Protein AF-0000000072076382 (afdb_homodimer)

Sequence (296 aa):
MSPNESINDEPCPVARSVDVVGDRWSLLIVRNAFDGVRRFGDFQRSLGVARNILSDRLRKLVNAEILELRDASDGTAYQEYVLTAKGESLFPVMVALRQWGEQHLFEEGERHSVLIDKHTGKPIRFMEPTSQDGTAVLPAETEVQKVTMSPNESINDEPCPVARSVDVVGDRWSLLIVRNAFDGVRRFGDFQRSLGVARNILSDRLRKLVNAEILELRDASDGTAYQEYVLTAKGESLFPVMVALRQWGEQHLFEEGERHSVLIDKHTGKPIRFMEPTSQDGTAVLPAETEVQKVT

Nearest PDB structures (foldseek):
  2f2e-assembly1_A  TM=9.527E-01  e=2.958E-15  Pseudomonas aeruginosa
  4gcv-assembly6_K  TM=6.722E-01  e=2.773E-10  Pseudomonas aeruginosa PAO1
  4gcv-assembly1_A  TM=6.645E-01  e=1.071E-09  Pseudomonas aeruginosa PAO1
  5jlu-assembly1_A-2  TM=7.642E-01  e=3.035E-03  Streptococcus pyogenes serotype M3
  2yr2-assembly1_A  TM=7.691E-01  e=5.414E-03  Sulfurisphaera tokodaii

Foldseek 3Di:
DPPPPPPPPDQDPVVVVCVQQVDDLSLVVLVVLVVPAWALVVSCVVVVDDSVVSVVSLVSCVVVQQWHWDQDPVPDRGITTHGDPNVVVCVVVNLQVVVVCVVPVDDVPRDDDADPDPVPRHGDDHDADDDPVRHGDDPVRDDDDDDD/DPPPPPPPPDQDPVVVVCVQQVDDLSLVVLVVLVVPAWALVSSCVVVVDDSVVSVVSLVSCVVVQQWHWDADPVPDRGITTHGDPNVVVCVVVNLQVVVVCVVPVDDVPGDDDADPDPVPRHGDDHDADDDPVRHGDDPVRDDDDDDD

Solvent-accessible surface area (backbone atoms only — not comparable to full-atom values): 16767 Å² total; per-residue (Å²): 130,77,85,68,82,74,74,78,80,66,42,42,27,42,61,53,31,33,72,73,44,30,34,48,65,44,46,52,48,52,53,39,40,75,72,64,48,38,38,69,66,56,51,38,68,76,67,69,54,55,68,70,58,48,51,50,42,52,50,52,34,36,75,68,45,27,28,39,82,37,76,34,87,80,72,51,92,48,63,26,48,38,72,30,75,66,32,54,60,42,48,44,35,54,51,32,35,25,52,45,15,58,72,69,69,52,58,92,88,55,78,49,43,44,56,21,29,63,88,78,69,41,60,46,45,84,74,66,45,20,35,81,87,64,46,76,51,55,75,89,47,39,47,76,44,69,73,129,129,76,86,70,82,74,73,78,81,64,43,42,28,41,59,53,31,34,72,73,45,29,35,48,67,46,46,51,50,50,52,40,41,76,72,65,48,36,38,70,68,59,50,37,66,76,67,69,55,56,68,69,59,48,53,51,42,53,49,50,34,36,75,68,44,27,27,41,83,37,75,34,88,82,72,50,92,48,61,26,47,41,72,31,75,66,32,55,61,43,47,44,36,55,51,32,35,27,52,45,15,59,72,70,71,53,58,92,89,54,79,49,42,44,56,21,28,63,88,77,69,40,60,46,45,83,76,65,46,21,35,80,86,62,47,76,51,55,74,88,47,39,46,76,44,69,72,130

InterPro domains:
  IPR002577 Helix-turn-helix, HxlR type [PF01638] (20-105)
  IPR002577 Helix-turn-helix, HxlR type [PS51118] (12-109)
  IPR036388 Winged helix-like DNA-binding domain superfamily [G3DSA:1.10.10.10] (4-148)
  IPR036390 Winged helix DNA-binding domain superfamily [SSF46785] (7-143)

Secondary structure (DSSP, 8-state):
------------HHHHHHHHH-SHHHHHHHHHHHTT--SHHHHHHHH---HHHHHHHHHHHHHTTSEEEEE-TTSSS-EEEEE-HHHHTTHHHHHHHHHHHHHHSS-TT----EEEETTT-SBPPPP--B-TTS-B--GGGEEEE---/------------HHHHHHHHH-SHHHHHHHHHHHTT--SHHHHHHHH---HHHHHHHHHHHHHTTSEEEEE-TTSSS-EEEEE-HHHHTTHHHHHHHHHHHHHHSS-TT----EEEETTT-SBPPPP--B-TTS-B--GGGEEEE---

pLDDT: mean 93.16, std 14.16, range [24.39, 98.88]

Organism: Scandinavium goeteborgense (NCBI:txid1851514)

Radius of gyration: 19.77 Å; Cα contacts (8 Å, |Δi|>4): 451; chains: 2; bounding box: 56×68×56 Å

Structure (mmCIF, N/CA/C/O backbone):
data_AF-0000000072076382-model_v1
#
loop_
_entity.id
_entity.type
_entity.pdbx_description
1 polymer 'HxlR family transcriptional regulator'
#
loop_
_atom_site.group_PDB
_atom_site.id
_atom_site.type_symbol
_atom_site.label_atom_id
_atom_site.label_alt_id
_atom_site.label_comp_id
_atom_site.label_asym_id
_atom_site.label_entity_id
_atom_site.label_seq_id
_atom_site.pdbx_PDB_ins_code
_atom_site.Cartn_x
_atom_site.Cartn_y
_atom_site.Cartn_z
_atom_site.occupancy
_atom_site.B_iso_or_equiv
_atom_site.auth_seq_id
_atom_site.auth_comp_id
_atom_site.auth_asym_id
_atom_site.auth_atom_id
_atom_site.pdbx_PDB_model_num
ATOM 1 N N . MET A 1 1 ? 34.875 7.793 -11.914 1 24.39 1 MET A N 1
ATOM 2 C CA . MET A 1 1 ? 33.781 6.945 -12.43 1 24.39 1 MET A CA 1
ATOM 3 C C . MET A 1 1 ? 32.469 7.246 -11.711 1 24.39 1 MET A C 1
ATOM 5 O O . MET A 1 1 ? 32.375 7.098 -10.492 1 24.39 1 MET A O 1
ATOM 9 N N . SER A 1 2 ? 31.688 8.273 -11.93 1 27.25 2 SER A N 1
ATOM 10 C CA . SER A 1 2 ? 30.688 8.875 -11.07 1 27.25 2 SER A CA 1
ATOM 11 C C . SER A 1 2 ? 29.656 7.848 -10.617 1 27.25 2 SER A C 1
ATOM 13 O O . SER A 1 2 ? 29.266 6.965 -11.391 1 27.25 2 SER A O 1
ATOM 15 N N . PRO A 1 3 ? 29.547 7.402 -9.383 1 32.5 3 PRO A N 1
ATOM 16 C CA . PRO A 1 3 ? 28.75 6.234 -8.977 1 32.5 3 PRO A CA 1
ATOM 17 C C . PRO A 1 3 ? 27.359 6.215 -9.609 1 32.5 3 PRO A C 1
ATOM 19 O O . PRO A 1 3 ? 26.656 7.219 -9.57 1 32.5 3 PRO A O 1
ATOM 22 N N . ASN A 1 4 ? 27.125 5.73 -10.797 1 33.88 4 ASN A N 1
ATOM 23 C CA . ASN A 1 4 ? 26 5.562 -11.711 1 33.88 4 ASN A CA 1
ATOM 24 C C . ASN A 1 4 ? 24.719 5.207 -10.961 1 33.88 4 ASN A C 1
ATOM 26 O O . ASN A 1 4 ? 24.734 4.352 -10.078 1 33.88 4 ASN A O 1
ATOM 30 N N . GLU A 1 5 ? 23.75 6.074 -10.633 1 39.03 5 GLU A N 1
ATOM 31 C CA . GLU A 1 5 ? 22.375 5.859 -10.164 1 39.03 5 GLU A CA 1
ATOM 32 C C . GLU A 1 5 ? 21.828 4.523 -10.664 1 39.03 5 GLU A C 1
ATOM 34 O O . GLU A 1 5 ? 21.672 4.316 -11.867 1 39.03 5 GLU A O 1
ATOM 39 N N . SER A 1 6 ? 22.219 3.418 -10.227 1 41.88 6 SER A N 1
ATOM 40 C CA . SER A 1 6 ? 21.875 2.041 -10.555 1 41.88 6 SER A CA 1
ATOM 41 C C . SER A 1 6 ? 20.406 1.92 -10.953 1 41.88 6 SER A C 1
ATOM 43 O O . SER A 1 6 ? 19.516 2.338 -10.211 1 41.88 6 SER A O 1
ATOM 45 N N . ILE A 1 7 ? 20.062 2.1 -12.195 1 47.78 7 ILE A N 1
ATOM 46 C CA . ILE A 1 7 ? 18.781 1.829 -12.844 1 47.78 7 ILE A CA 1
ATOM 47 C C . ILE A 1 7 ? 18.156 0.582 -12.227 1 47.78 7 ILE A C 1
ATOM 49 O O . ILE A 1 7 ? 18.75 -0.498 -12.25 1 47.78 7 ILE A O 1
ATOM 53 N N . ASN A 1 8 ? 17.312 0.744 -11.188 1 61.47 8 ASN A N 1
ATOM 54 C CA . ASN A 1 8 ? 16.484 -0.38 -10.766 1 61.47 8 ASN A CA 1
ATOM 55 C C . ASN A 1 8 ? 15.977 -1.181 -11.961 1 61.47 8 ASN A C 1
ATOM 57 O O . ASN A 1 8 ? 15.188 -0.675 -12.758 1 61.47 8 ASN A O 1
ATOM 61 N N . ASP A 1 9 ? 16.641 -2.229 -12.383 1 79.19 9 ASP A N 1
ATOM 62 C CA . ASP A 1 9 ? 16.297 -3.07 -13.523 1 79.19 9 ASP A CA 1
ATOM 63 C C . ASP A 1 9 ? 15.078 -3.934 -13.211 1 79.19 9 ASP A C 1
ATOM 65 O O . ASP A 1 9 ? 14.711 -4.805 -14.008 1 79.19 9 ASP A O 1
ATOM 69 N N . GLU A 1 10 ? 14.5 -3.572 -12.156 1 90.62 10 GLU A N 1
ATOM 70 C CA . GLU A 1 10 ? 13.297 -4.305 -11.789 1 90.62 10 GLU A CA 1
ATOM 71 C C . GLU A 1 10 ? 12.117 -3.902 -12.664 1 90.62 10 GLU A C 1
ATOM 73 O O . GLU A 1 10 ? 11.641 -2.768 -12.594 1 90.62 10 GLU A O 1
ATOM 78 N N . PRO A 1 11 ? 11.648 -4.801 -13.484 1 95.62 11 PRO A N 1
ATOM 79 C CA . PRO A 1 11 ? 10.586 -4.438 -14.422 1 95.62 11 PRO A CA 1
ATOM 80 C C . PRO A 1 11 ? 9.203 -4.449 -13.781 1 95.62 11 PRO A C 1
ATOM 82 O O . PRO A 1 11 ? 8.203 -4.172 -14.453 1 95.62 11 PRO A O 1
ATOM 85 N N . CYS A 1 12 ? 9.047 -4.809 -12.594 1 97.69 12 CYS A N 1
ATOM 86 C CA . CYS A 1 12 ? 7.758 -4.863 -11.906 1 97.69 12 CYS A CA 1
ATOM 87 C C . CYS A 1 12 ? 7.461 -3.545 -11.203 1 97.69 12 CYS A C 1
ATOM 89 O O . CYS A 1 12 ? 8.164 -3.164 -10.266 1 97.69 12 CYS A O 1
ATOM 91 N N . PRO A 1 13 ? 6.359 -2.922 -11.57 1 98.5 13 PRO A N 1
ATOM 92 C CA . PRO A 1 13 ? 6.027 -1.646 -10.938 1 98.5 13 PRO A CA 1
ATOM 93 C C . PRO A 1 13 ? 5.742 -1.788 -9.445 1 98.5 13 PRO A C 1
ATOM 95 O O . PRO A 1 13 ? 6.105 -0.911 -8.656 1 98.5 13 PRO A O 1
ATOM 98 N N . VAL A 1 14 ? 5.109 -2.912 -9.055 1 98.69 14 VAL A N 1
ATOM 99 C CA . VAL A 1 14 ? 4.82 -3.117 -7.641 1 98.69 14 VAL A CA 1
ATOM 100 C C . VAL A 1 14 ? 6.125 -3.184 -6.852 1 98.69 14 VAL A C 1
ATOM 102 O O . VAL A 1 14 ? 6.266 -2.523 -5.82 1 98.69 14 VAL A O 1
ATOM 105 N N . ALA A 1 15 ? 7.066 -3.912 -7.359 1 98.38 15 ALA A N 1
ATOM 106 C CA . ALA A 1 15 ? 8.344 -4.066 -6.676 1 98.38 15 ALA A CA 1
ATOM 107 C C . ALA A 1 15 ? 9.062 -2.725 -6.535 1 98.38 15 ALA A C 1
ATOM 109 O O . ALA A 1 15 ? 9.609 -2.418 -5.477 1 98.38 15 ALA A O 1
ATOM 110 N N . ARG A 1 16 ? 9.039 -1.94 -7.543 1 98.44 16 ARG A N 1
ATOM 111 C CA . ARG A 1 16 ? 9.688 -0.633 -7.465 1 98.44 16 ARG A CA 1
ATOM 112 C C . ARG A 1 16 ? 8.969 0.271 -6.469 1 98.44 16 ARG A C 1
ATOM 114 O O . ARG A 1 16 ? 9.609 0.993 -5.703 1 98.44 16 ARG A O 1
ATOM 121 N N . SER A 1 17 ? 7.621 0.263 -6.492 1 98.69 17 SER A N 1
ATOM 122 C CA . SER A 1 17 ? 6.863 1.047 -5.523 1 98.69 17 SER A CA 1
ATOM 123 C C . SER A 1 17 ? 7.195 0.631 -4.094 1 98.69 17 SER A C 1
ATOM 125 O O . SER A 1 17 ? 7.41 1.482 -3.229 1 98.69 17 SER A O 1
ATOM 127 N N . VAL A 1 18 ? 7.227 -0.672 -3.902 1 98.62 18 VAL A N 1
ATOM 128 C CA . VAL A 1 18 ? 7.5 -1.231 -2.582 1 98.62 18 VAL A CA 1
ATOM 129 C C . VAL A 1 18 ? 8.906 -0.845 -2.135 1 98.62 18 VAL A C 1
ATOM 131 O O . VAL A 1 18 ? 9.133 -0.565 -0.956 1 98.62 18 VAL A O 1
ATOM 134 N N . ASP A 1 19 ? 9.828 -0.737 -3.029 1 97.5 19 ASP A N 1
ATOM 135 C CA . ASP A 1 19 ? 11.188 -0.323 -2.713 1 97.5 19 ASP A CA 1
ATOM 136 C C . ASP A 1 19 ? 11.219 1.12 -2.215 1 97.5 19 ASP A C 1
ATOM 138 O O . ASP A 1 19 ? 12.07 1.48 -1.398 1 97.5 19 ASP A O 1
ATOM 142 N N . VAL A 1 20 ? 10.336 1.9 -2.664 1 98 20 VAL A N 1
ATOM 143 C CA . VAL A 1 20 ? 10.359 3.332 -2.385 1 98 20 VAL A CA 1
ATOM 144 C C . VAL A 1 20 ? 9.516 3.631 -1.148 1 98 20 VAL A C 1
ATOM 146 O O . VAL A 1 20 ? 9.953 4.355 -0.251 1 98 20 VAL A O 1
ATOM 149 N N . VAL A 1 21 ? 8.312 2.977 -1.054 1 98.25 21 VAL A N 1
ATOM 150 C CA . VAL A 1 21 ? 7.395 3.406 -0.003 1 98.25 21 VAL A CA 1
ATOM 151 C C . VAL A 1 21 ? 6.918 2.193 0.795 1 98.25 21 VAL A C 1
ATOM 153 O O . VAL A 1 21 ? 6.18 2.338 1.772 1 98.25 21 VAL A O 1
ATOM 156 N N . GLY A 1 22 ? 7.375 1.009 0.442 1 98 22 GLY A N 1
ATOM 157 C CA . GLY A 1 22 ? 6.793 -0.205 0.989 1 98 22 GLY A CA 1
ATOM 158 C C . GLY A 1 22 ? 7.348 -0.573 2.352 1 98 22 GLY A C 1
ATOM 159 O O . GLY A 1 22 ? 7.727 -1.724 2.584 1 98 22 GLY A O 1
ATOM 160 N N . ASP A 1 23 ? 7.512 0.333 3.27 1 97.75 23 ASP A N 1
ATOM 161 C CA . ASP A 1 23 ? 7.852 0.059 4.66 1 97.75 23 ASP A CA 1
ATOM 162 C C . ASP A 1 23 ? 6.926 0.811 5.613 1 97.75 23 ASP A C 1
ATOM 164 O O . ASP A 1 23 ? 6.316 1.814 5.23 1 97.75 23 ASP A O 1
ATOM 168 N N . ARG A 1 24 ? 6.891 0.355 6.828 1 98.12 24 ARG A N 1
ATOM 169 C CA . ARG A 1 24 ? 5.902 0.798 7.809 1 98.12 24 ARG A CA 1
ATOM 170 C C . ARG A 1 24 ? 5.977 2.307 8.016 1 98.12 24 ARG A C 1
ATOM 172 O O . ARG A 1 24 ? 4.965 3.004 7.914 1 98.12 24 ARG A O 1
ATOM 179 N N . TRP A 1 25 ? 7.145 2.82 8.289 1 98.56 25 TRP A N 1
ATOM 180 C CA . TRP A 1 25 ? 7.27 4.219 8.688 1 98.56 25 TRP A CA 1
ATOM 181 C C . TRP A 1 25 ? 7.043 5.145 7.496 1 98.56 25 TRP A C 1
ATOM 183 O O . TRP A 1 25 ? 6.449 6.219 7.637 1 98.56 25 TRP A O 1
ATOM 193 N N . SER A 1 26 ? 7.5 4.758 6.285 1 98.75 26 SER A N 1
ATOM 194 C CA . SER A 1 26 ? 7.223 5.566 5.102 1 98.75 26 SER A CA 1
ATOM 195 C C . SER A 1 26 ? 5.723 5.695 4.863 1 98.75 26 SER A C 1
ATOM 197 O O . SER A 1 26 ? 5.227 6.793 4.598 1 98.75 26 SER A O 1
ATOM 199 N N . LEU A 1 27 ? 5.035 4.613 5.008 1 98.88 27 LEU A N 1
ATOM 200 C CA . LEU A 1 27 ? 3.596 4.613 4.777 1 98.88 27 LEU A CA 1
ATOM 201 C C . LEU A 1 27 ? 2.879 5.453 5.828 1 98.88 27 LEU A C 1
ATOM 203 O O . LEU A 1 27 ? 1.961 6.211 5.504 1 98.88 27 LEU A O 1
ATOM 207 N N . LEU A 1 28 ? 3.295 5.406 7.047 1 98.81 28 LEU A N 1
ATOM 208 C CA . LEU A 1 28 ? 2.65 6.156 8.117 1 98.81 28 LEU A CA 1
ATOM 209 C C . LEU A 1 28 ? 2.998 7.637 8.031 1 98.81 28 LEU A C 1
ATOM 211 O O . LEU A 1 28 ? 2.168 8.492 8.344 1 98.81 28 LEU A O 1
ATOM 215 N N . ILE A 1 29 ? 4.188 7.93 7.602 1 98.88 29 ILE A N 1
ATOM 216 C CA . ILE A 1 29 ? 4.57 9.32 7.375 1 98.88 29 ILE A CA 1
ATOM 217 C C . ILE A 1 29 ? 3.709 9.922 6.27 1 98.88 29 ILE A C 1
ATOM 219 O O . ILE A 1 29 ? 3.189 11.031 6.406 1 98.88 29 ILE A O 1
ATOM 223 N N . VAL A 1 30 ? 3.547 9.211 5.195 1 98.88 30 VAL A N 1
ATOM 224 C CA . VAL A 1 30 ? 2.736 9.68 4.078 1 98.88 30 VAL A CA 1
ATOM 225 C C . VAL A 1 30 ? 1.297 9.898 4.539 1 98.88 30 VAL A C 1
ATOM 227 O O . VAL A 1 30 ? 0.682 10.914 4.211 1 98.88 30 VAL A O 1
ATOM 230 N N . ARG A 1 31 ? 0.773 8.969 5.281 1 98.75 31 ARG A N 1
ATOM 231 C CA . ARG A 1 31 ? -0.564 9.117 5.848 1 98.75 31 ARG A CA 1
ATOM 232 C C . ARG A 1 31 ? -0.678 10.414 6.641 1 98.75 31 ARG A C 1
ATOM 234 O O . ARG A 1 31 ? -1.624 11.18 6.453 1 98.75 31 ARG A O 1
ATOM 241 N N . ASN A 1 32 ? 0.313 10.617 7.547 1 98.62 32 ASN A N 1
ATOM 242 C CA . ASN A 1 32 ? 0.287 11.82 8.367 1 98.62 32 ASN A CA 1
ATOM 243 C C . ASN A 1 32 ? 0.422 13.086 7.516 1 98.62 32 ASN A C 1
ATOM 245 O O . ASN A 1 32 ? -0.185 14.109 7.82 1 98.62 32 ASN A O 1
ATOM 249 N N . ALA A 1 33 ? 1.205 13.016 6.496 1 98.62 33 ALA A N 1
ATOM 250 C CA . ALA A 1 33 ? 1.346 14.164 5.602 1 98.62 33 ALA A CA 1
ATOM 251 C C . ALA A 1 33 ? 0.016 14.508 4.934 1 98.62 33 ALA A C 1
ATOM 253 O O . ALA A 1 33 ? -0.333 15.68 4.801 1 98.62 33 ALA A O 1
ATOM 254 N N . PHE A 1 34 ? -0.711 13.484 4.496 1 98.5 34 PHE A N 1
ATOM 255 C CA . PHE A 1 34 ? -2.039 13.719 3.939 1 98.5 34 PHE A CA 1
ATOM 256 C C . PHE A 1 34 ? -2.947 14.383 4.965 1 98.5 34 PHE A C 1
ATOM 258 O O . PHE A 1 34 ? -3.842 15.148 4.605 1 98.5 34 PHE A O 1
ATOM 265 N N . ASP A 1 35 ? -2.691 14.086 6.242 1 97.06 35 ASP A N 1
ATOM 266 C CA . ASP A 1 35 ? -3.506 14.648 7.316 1 97.06 35 ASP A CA 1
ATOM 267 C C . ASP A 1 35 ? -3.02 16.047 7.703 1 97.06 35 ASP A C 1
ATOM 269 O O . ASP A 1 35 ? -3.512 16.625 8.672 1 97.06 35 ASP A O 1
ATOM 273 N N . GLY A 1 36 ? -1.965 16.516 7.094 1 96.5 36 GLY A N 1
ATOM 274 C CA . GLY A 1 36 ? -1.563 17.906 7.254 1 96.5 36 GLY A CA 1
ATOM 275 C C . GLY A 1 36 ? -0.339 18.078 8.133 1 96.5 36 GLY A C 1
ATOM 276 O O . GLY A 1 36 ? 0.08 19.203 8.414 1 96.5 36 GLY A O 1
ATOM 277 N N . VAL A 1 37 ? 0.221 17.016 8.602 1 97.62 37 VAL A N 1
ATOM 278 C CA . VAL A 1 37 ? 1.44 17.109 9.398 1 97.62 37 VAL A CA 1
ATOM 279 C C . VAL A 1 37 ? 2.604 17.547 8.516 1 97.62 37 VAL A C 1
ATOM 281 O O . VAL A 1 37 ? 2.768 17.047 7.398 1 97.62 37 VAL A O 1
ATOM 284 N N . ARG A 1 38 ? 3.469 18.438 9.008 1 97 38 ARG A N 1
ATOM 285 C CA . ARG A 1 38 ? 4.48 19.016 8.133 1 97 38 ARG A CA 1
ATOM 286 C C . ARG A 1 38 ? 5.84 19.062 8.828 1 97 38 ARG A C 1
ATOM 288 O O . ARG A 1 38 ? 6.879 19.062 8.164 1 97 38 ARG A O 1
ATOM 295 N N . ARG A 1 39 ? 5.863 19.141 10.148 1 96.88 39 ARG A N 1
ATOM 296 C CA . ARG A 1 39 ? 7.109 19.375 10.875 1 96.88 39 ARG A CA 1
ATOM 297 C C . ARG A 1 39 ? 7.648 18.078 11.477 1 96.88 39 ARG A C 1
ATOM 299 O O . ARG A 1 39 ? 6.879 17.234 11.93 1 96.88 39 ARG A O 1
ATOM 306 N N . PHE A 1 40 ? 9.047 18.094 11.594 1 97.56 40 PHE A N 1
ATOM 307 C CA . PHE A 1 40 ? 9.711 16.906 12.141 1 97.56 40 PHE A CA 1
ATOM 308 C C . PHE A 1 40 ? 9.156 16.562 13.508 1 97.56 40 PHE A C 1
ATOM 310 O O . PHE A 1 40 ? 8.797 15.406 13.766 1 97.56 40 PHE A O 1
ATOM 317 N N . GLY A 1 41 ? 9.039 17.516 14.344 1 97.19 41 GLY A N 1
ATOM 318 C CA . GLY A 1 41 ? 8.57 17.297 15.695 1 97.19 41 GLY A CA 1
ATOM 319 C C . GLY A 1 41 ? 7.152 16.766 15.758 1 97.19 41 GLY A C 1
ATOM 320 O O . GLY A 1 41 ? 6.836 15.914 16.594 1 97.19 41 GLY A O 1
ATOM 321 N N . ASP A 1 42 ? 6.289 17.234 14.938 1 97.5 42 ASP A N 1
ATOM 322 C CA . ASP A 1 42 ? 4.906 16.766 14.891 1 97.5 42 ASP A CA 1
ATOM 323 C C . ASP A 1 42 ? 4.824 15.328 14.391 1 97.5 42 ASP A C 1
ATOM 325 O O . ASP A 1 42 ? 4.043 14.523 14.906 1 97.5 42 ASP A O 1
ATOM 329 N N . PHE A 1 43 ? 5.637 14.984 13.336 1 98.25 43 PHE A N 1
ATOM 330 C CA . PHE A 1 43 ? 5.73 13.594 12.906 1 98.25 43 PHE A CA 1
ATOM 331 C C . PHE A 1 43 ? 6.184 12.703 14.062 1 98.25 43 PHE A C 1
ATOM 333 O O . PHE A 1 43 ? 5.574 11.664 14.32 1 98.25 43 PHE A O 1
ATOM 340 N N . GLN A 1 44 ? 7.176 13.133 14.734 1 98.19 44 GLN A N 1
ATOM 341 C CA . GLN A 1 44 ? 7.746 12.352 15.828 1 98.19 44 GLN A CA 1
ATOM 342 C C . GLN A 1 44 ? 6.715 12.094 16.922 1 98.19 44 GLN A C 1
ATOM 344 O O . GLN A 1 44 ? 6.543 10.953 17.359 1 98.19 44 GLN A O 1
ATOM 349 N N . ARG A 1 45 ? 6.059 13.086 17.344 1 97.19 45 ARG A N 1
ATOM 350 C CA . ARG A 1 45 ? 5.078 12.992 18.406 1 97.19 45 ARG A CA 1
ATOM 351 C C . ARG A 1 45 ? 3.9 12.109 18.016 1 97.19 45 ARG A C 1
ATOM 353 O O . ARG A 1 45 ? 3.469 11.25 18.781 1 97.19 45 ARG A O 1
ATOM 360 N N . SER A 1 46 ? 3.428 12.258 16.844 1 96.81 46 SER A N 1
ATOM 361 C CA . SER A 1 46 ? 2.221 11.555 16.406 1 96.81 46 SER A CA 1
ATOM 362 C C . SER A 1 46 ? 2.508 10.086 16.109 1 96.81 46 SER A C 1
ATOM 364 O O . SER A 1 46 ? 1.65 9.227 16.312 1 96.81 46 SER A O 1
ATOM 366 N N . LEU A 1 47 ? 3.656 9.719 15.688 1 97.5 47 LEU A N 1
ATOM 367 C CA . LEU A 1 47 ? 3.971 8.359 15.273 1 97.5 47 LEU A CA 1
ATOM 368 C C . LEU A 1 47 ? 4.625 7.578 16.406 1 97.5 47 LEU A C 1
ATOM 370 O O . LEU A 1 47 ? 4.562 6.348 16.438 1 97.5 47 LEU A O 1
ATOM 374 N N . GLY A 1 48 ? 5.316 8.266 17.281 1 97.38 48 GLY A N 1
ATOM 375 C CA . GLY A 1 48 ? 6.055 7.602 18.344 1 97.38 48 GLY A CA 1
ATOM 376 C C . GLY A 1 48 ? 7.258 6.828 17.844 1 97.38 48 GLY A C 1
ATOM 377 O O . GLY A 1 48 ? 7.652 5.828 18.453 1 97.38 48 GLY A O 1
ATOM 378 N N . VAL A 1 49 ? 7.777 7.172 16.75 1 97.25 49 VAL A N 1
ATOM 379 C CA . VAL A 1 49 ? 8.906 6.508 16.109 1 97.25 49 VAL A CA 1
ATOM 380 C C . VAL A 1 49 ? 10.219 7.094 16.625 1 97.25 49 VAL A C 1
ATOM 382 O O . VAL A 1 49 ? 10.266 8.266 17.016 1 97.25 49 VAL A O 1
ATOM 385 N N . ALA A 1 50 ? 11.32 6.336 16.688 1 98.19 50 ALA A N 1
ATOM 386 C CA . ALA A 1 50 ? 12.641 6.824 17.062 1 98.19 50 ALA A CA 1
ATOM 387 C C . ALA A 1 50 ? 13.125 7.902 16.094 1 98.19 50 ALA A C 1
ATOM 389 O O . ALA A 1 50 ? 12.906 7.805 14.883 1 98.19 50 ALA A O 1
ATOM 390 N N . ARG A 1 51 ? 13.789 8.906 16.672 1 98 51 ARG A N 1
ATOM 391 C CA . ARG A 1 51 ? 14.219 10.078 15.922 1 98 51 ARG A CA 1
ATOM 392 C C . ARG A 1 51 ? 15.078 9.68 14.734 1 98 51 ARG A C 1
ATOM 394 O O . ARG A 1 51 ? 14.938 10.234 13.641 1 98 51 ARG A O 1
ATOM 401 N N . ASN A 1 52 ? 15.984 8.758 14.93 1 98.25 52 ASN A N 1
ATOM 402 C CA . ASN A 1 52 ? 16.891 8.367 13.852 1 98.25 52 ASN A CA 1
ATOM 403 C C . ASN A 1 52 ? 16.156 7.648 12.727 1 98.25 52 ASN A C 1
ATOM 405 O O . ASN A 1 52 ? 16.5 7.812 11.555 1 98.25 52 ASN A O 1
ATOM 409 N N . ILE A 1 53 ? 15.156 6.809 13.094 1 98.5 53 ILE A N 1
ATOM 410 C CA . ILE A 1 53 ? 14.352 6.121 12.094 1 98.5 53 ILE A CA 1
ATOM 411 C C . ILE A 1 53 ? 13.516 7.137 11.312 1 98.5 53 ILE A C 1
ATOM 413 O O . ILE A 1 53 ? 13.445 7.078 10.078 1 98.5 53 ILE A O 1
ATOM 417 N N . LEU A 1 54 ? 12.922 8.047 12.047 1 98.69 54 LEU A N 1
ATOM 418 C CA . LEU A 1 54 ? 12.141 9.086 11.398 1 98.69 54 LEU A CA 1
ATOM 419 C C . LEU A 1 54 ? 13 9.891 10.422 1 98.69 54 LEU A C 1
ATOM 421 O O . LEU A 1 54 ? 12.602 10.109 9.281 1 98.69 54 LEU A O 1
ATOM 425 N N . SER A 1 55 ? 14.148 10.352 10.883 1 98.62 55 SER A N 1
ATOM 426 C CA . SER A 1 55 ? 15.055 11.125 10.039 1 98.62 55 SER A CA 1
ATOM 427 C C . SER A 1 55 ? 15.406 10.359 8.766 1 98.62 55 SER A C 1
ATOM 429 O O . SER A 1 55 ? 15.391 10.93 7.676 1 98.62 55 SER A O 1
ATOM 431 N N . ASP A 1 56 ? 15.711 9.141 8.922 1 98.69 56 ASP A N 1
ATOM 432 C CA . ASP A 1 56 ? 16.078 8.297 7.785 1 98.69 56 ASP A CA 1
ATOM 433 C C . ASP A 1 56 ? 14.914 8.188 6.797 1 98.69 56 ASP A C 1
ATOM 435 O O . ASP A 1 56 ? 15.109 8.344 5.59 1 98.69 56 ASP A O 1
ATOM 439 N N . ARG A 1 57 ? 13.75 7.906 7.305 1 98.62 57 ARG A N 1
ATOM 440 C CA . ARG A 1 57 ? 12.594 7.715 6.434 1 98.62 57 ARG A CA 1
ATOM 441 C C . ARG A 1 57 ? 12.203 9.023 5.754 1 98.62 57 ARG A C 1
ATOM 443 O O . ARG A 1 57 ? 11.828 9.031 4.578 1 98.62 57 ARG A O 1
ATOM 450 N N . LEU A 1 58 ? 12.219 10.117 6.461 1 98.75 58 LEU A N 1
ATOM 451 C CA . LEU A 1 58 ? 11.93 11.406 5.852 1 98.75 58 LEU A CA 1
ATOM 452 C C . LEU A 1 58 ? 12.922 11.719 4.742 1 98.75 58 LEU A C 1
ATOM 454 O O . LEU A 1 58 ? 12.539 12.188 3.668 1 98.75 58 LEU A O 1
ATOM 458 N N . ARG A 1 59 ? 14.195 11.484 4.996 1 98.56 59 ARG A N 1
ATOM 459 C CA . ARG A 1 59 ? 15.219 11.695 3.977 1 98.56 59 ARG A CA 1
ATOM 460 C C . ARG A 1 59 ? 14.961 10.836 2.746 1 98.56 59 ARG A C 1
ATOM 462 O O . ARG A 1 59 ? 15.07 11.312 1.614 1 98.56 59 ARG A O 1
ATOM 469 N N . LYS A 1 60 ? 14.633 9.602 2.943 1 98.56 60 LYS A N 1
ATOM 470 C CA . LYS A 1 60 ? 14.336 8.695 1.842 1 98.56 60 LYS A CA 1
ATOM 471 C C . LYS A 1 60 ? 13.156 9.203 1.014 1 98.56 60 LYS A C 1
ATOM 473 O O . LYS A 1 60 ? 13.195 9.164 -0.218 1 98.56 60 LYS A O 1
ATOM 478 N N . LEU A 1 61 ? 12.125 9.656 1.701 1 98.81 61 LEU A N 1
ATOM 479 C CA . LEU A 1 61 ? 10.93 10.148 1.015 1 98.81 61 LEU A CA 1
ATOM 480 C C . LEU A 1 61 ? 11.234 11.43 0.252 1 98.81 61 LEU A C 1
ATOM 482 O O . LEU A 1 61 ? 10.672 11.664 -0.821 1 98.81 61 LEU A O 1
ATOM 486 N N . VAL A 1 62 ? 12.109 12.281 0.744 1 98.81 62 VAL A N 1
ATOM 487 C CA . VAL A 1 62 ? 12.531 13.492 0.051 1 98.81 62 VAL A CA 1
ATOM 488 C C . VAL A 1 62 ? 13.375 13.125 -1.171 1 98.81 62 VAL A C 1
ATOM 490 O O . VAL A 1 62 ? 13.141 13.641 -2.268 1 98.81 62 VAL A O 1
ATOM 493 N N . ASN A 1 63 ? 14.344 12.18 -0.977 1 98.5 63 ASN A N 1
ATOM 494 C CA . ASN A 1 63 ? 15.18 11.734 -2.086 1 98.5 63 ASN A CA 1
ATOM 495 C C . ASN A 1 63 ? 14.344 11.109 -3.197 1 98.5 63 ASN A C 1
ATOM 497 O O . ASN A 1 63 ? 14.688 11.227 -4.375 1 98.5 63 ASN A O 1
ATOM 501 N N . ALA A 1 64 ? 13.273 10.492 -2.822 1 98.5 64 ALA A N 1
ATOM 502 C CA . ALA A 1 64 ? 12.391 9.844 -3.791 1 98.5 64 ALA A CA 1
ATOM 503 C C . ALA A 1 64 ? 11.406 10.844 -4.383 1 98.5 64 ALA A C 1
ATOM 505 O O . ALA A 1 64 ? 10.539 10.477 -5.184 1 98.5 64 ALA A O 1
ATOM 506 N N . GLU A 1 65 ? 11.414 12.062 -3.916 1 98.69 65 GLU A N 1
ATOM 507 C CA . GLU A 1 65 ? 10.602 13.172 -4.414 1 98.69 65 GLU A CA 1
ATOM 508 C C . GLU A 1 65 ? 9.125 12.969 -4.078 1 98.69 65 GLU A C 1
ATOM 510 O O . GLU A 1 65 ? 8.25 13.375 -4.836 1 98.69 65 GLU A O 1
ATOM 515 N N . ILE A 1 66 ? 8.875 12.273 -3.047 1 98.88 66 ILE A N 1
ATOM 516 C CA . ILE A 1 66 ? 7.527 12.125 -2.514 1 98.88 66 ILE A CA 1
ATOM 517 C C . ILE A 1 66 ? 7.207 13.289 -1.587 1 98.88 66 ILE A C 1
ATOM 519 O O . ILE A 1 66 ? 6.082 13.797 -1.583 1 98.88 66 ILE A O 1
ATOM 523 N N . LEU A 1 67 ? 8.195 13.656 -0.837 1 98.88 67 LEU A N 1
ATOM 524 C CA . LEU A 1 67 ? 8.148 14.867 -0.029 1 98.88 67 LEU A CA 1
ATOM 525 C C . LEU A 1 67 ? 9.18 15.883 -0.515 1 98.88 67 LEU A C 1
ATOM 527 O O . LEU A 1 67 ? 10.172 15.508 -1.154 1 98.88 67 LEU A O 1
ATOM 531 N N . GLU A 1 68 ? 8.922 17.109 -0.268 1 98.5 68 GLU A N 1
ATOM 532 C CA . GLU A 1 68 ? 9.922 18.156 -0.437 1 98.5 68 GLU A CA 1
ATOM 533 C C . GLU A 1 68 ? 10.039 19.016 0.823 1 98.5 68 GLU A C 1
ATOM 535 O O . GLU A 1 68 ? 9.078 19.141 1.583 1 98.5 68 GLU A O 1
ATOM 540 N N . LEU A 1 69 ? 11.25 19.469 1.049 1 96.56 69 LEU A N 1
ATOM 541 C CA . LEU A 1 69 ? 11.5 20.406 2.148 1 96.56 69 LEU A CA 1
ATOM 542 C C . LEU A 1 69 ? 11.281 21.844 1.705 1 96.56 69 LEU A C 1
ATOM 544 O O . LEU A 1 69 ? 11.812 22.266 0.679 1 96.56 69 LEU A O 1
ATOM 548 N N . ARG A 1 70 ? 10.469 22.5 2.441 1 94.25 70 ARG A N 1
ATOM 549 C CA . ARG A 1 70 ? 10.195 23.906 2.158 1 94.25 70 ARG A CA 1
ATOM 550 C C . ARG A 1 70 ? 10.383 24.766 3.404 1 94.25 70 ARG A C 1
ATOM 552 O O . ARG A 1 70 ? 10.25 24.281 4.527 1 94.25 70 ARG A O 1
ATOM 559 N N . ASP A 1 71 ? 10.758 26.047 3.076 1 88.75 71 ASP A N 1
ATOM 560 C CA . ASP A 1 71 ? 10.781 26.984 4.188 1 88.75 71 ASP A CA 1
ATOM 561 C C . ASP A 1 71 ? 9.391 27.156 4.797 1 88.75 71 ASP A C 1
ATOM 563 O O . ASP A 1 71 ? 8.383 27.109 4.082 1 88.75 71 ASP A O 1
ATOM 567 N N . ALA A 1 72 ? 9.492 27.359 6.102 1 82.31 72 ALA A N 1
ATOM 568 C CA . ALA A 1 72 ? 8.219 27.484 6.805 1 82.31 72 ALA A CA 1
ATOM 569 C C . ALA A 1 72 ? 7.445 28.703 6.301 1 82.31 72 ALA A C 1
ATOM 571 O O . ALA A 1 72 ? 8.031 29.766 6.043 1 82.31 72 ALA A O 1
ATOM 572 N N . SER A 1 73 ? 6.164 28.453 6.145 1 74 73 SER A N 1
ATOM 573 C CA . SER A 1 73 ? 5.297 29.516 5.664 1 74 73 SER A CA 1
ATOM 574 C C . SER A 1 73 ? 5.035 30.547 6.758 1 74 73 SER A C 1
ATOM 57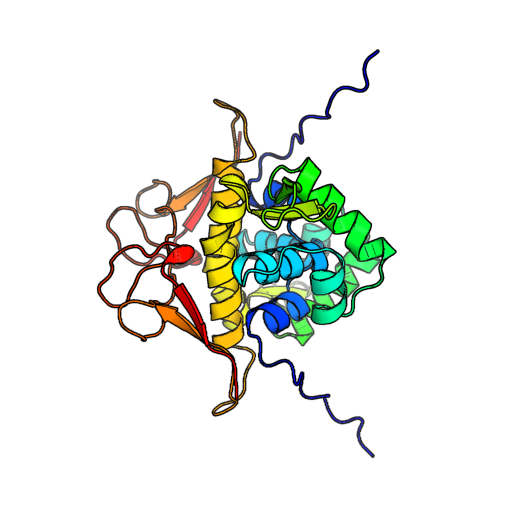6 O O . SER A 1 73 ? 4.613 31.672 6.469 1 74 73 SER A O 1
ATOM 578 N N . ASP A 1 74 ? 5.305 30.188 7.895 1 77.81 74 ASP A N 1
ATOM 579 C CA . ASP A 1 74 ? 4.953 31.078 9.008 1 77.81 74 ASP A CA 1
ATOM 580 C C . ASP A 1 74 ? 6.125 31.984 9.375 1 77.81 74 ASP A C 1
ATOM 582 O O . ASP A 1 74 ? 6.086 32.656 10.398 1 77.81 74 ASP A O 1
ATOM 586 N N . GLY A 1 75 ? 7.066 32 8.609 1 75.62 75 GLY A N 1
ATOM 587 C CA . GLY A 1 75 ? 8.172 32.906 8.82 1 75.62 75 GLY A CA 1
ATOM 588 C C . GLY A 1 75 ? 9.219 32.375 9.781 1 75.62 75 GLY A C 1
ATOM 589 O O . GLY A 1 75 ? 10.242 33.031 10 1 75.62 75 GLY A O 1
ATOM 590 N N . THR A 1 76 ? 8.836 31.312 10.336 1 76.5 76 THR A N 1
ATOM 591 C CA . THR A 1 76 ? 9.82 30.734 11.25 1 76.5 76 THR A CA 1
ATOM 592 C C . THR A 1 76 ? 10.961 30.078 10.477 1 76.5 76 THR A C 1
ATOM 594 O O . THR A 1 76 ? 10.922 30 9.25 1 76.5 76 THR A O 1
ATOM 597 N N . ALA A 1 77 ? 12 29.734 11.188 1 79.69 77 ALA A N 1
ATOM 598 C CA . ALA A 1 77 ? 13.203 29.156 10.602 1 79.69 77 ALA A CA 1
ATOM 599 C C . ALA A 1 77 ? 13.055 27.656 10.398 1 79.69 77 ALA A C 1
ATOM 601 O O . ALA A 1 77 ? 13.945 27 9.859 1 79.69 77 ALA A O 1
ATOM 602 N N . TYR A 1 78 ? 11.844 27.188 10.695 1 84.5 78 TYR A N 1
ATOM 603 C CA . TYR A 1 78 ? 11.703 25.75 10.609 1 84.5 78 TYR A CA 1
ATOM 604 C C . TYR A 1 78 ? 11.391 25.297 9.188 1 84.5 78 TYR A C 1
ATOM 606 O O . TYR A 1 78 ? 10.812 26.062 8.406 1 84.5 78 TYR A O 1
ATOM 614 N N . GLN A 1 79 ? 11.938 24.109 8.859 1 92.12 79 GLN A N 1
ATOM 615 C CA . GLN A 1 79 ? 11.633 23.5 7.57 1 92.12 79 GLN A CA 1
ATOM 616 C C . GLN A 1 79 ? 10.391 22.625 7.656 1 92.12 79 GLN A C 1
ATOM 618 O O . GLN A 1 79 ? 10.109 22.031 8.703 1 92.12 79 GLN A O 1
ATOM 623 N N . GLU A 1 80 ? 9.664 22.609 6.562 1 96.62 80 GLU A N 1
ATOM 624 C CA . GLU A 1 80 ? 8.453 21.797 6.484 1 96.62 80 GLU A CA 1
ATOM 625 C C . GLU A 1 80 ? 8.57 20.734 5.398 1 96.62 80 GLU A C 1
ATOM 627 O O . GLU A 1 80 ? 9.148 20.984 4.336 1 96.62 80 GLU A O 1
ATOM 632 N N . TYR A 1 81 ? 8.109 19.547 5.766 1 98.06 81 TYR A N 1
ATOM 633 C CA . TYR A 1 81 ? 7.938 18.484 4.789 1 98.06 81 TYR A CA 1
ATOM 634 C C . TYR A 1 81 ? 6.555 18.547 4.148 1 98.06 81 TYR A C 1
ATOM 636 O O . TYR A 1 81 ? 5.539 18.453 4.84 1 98.06 81 TYR A O 1
ATOM 644 N N . VAL A 1 82 ? 6.543 18.703 2.816 1 97.88 82 VAL A N 1
ATOM 645 C CA . VAL A 1 82 ? 5.273 18.828 2.111 1 97.88 82 VAL A CA 1
ATOM 646 C C . VAL A 1 82 ? 5.203 17.797 0.984 1 97.88 82 VAL A C 1
ATOM 648 O O . VAL A 1 82 ? 6.199 17.547 0.302 1 97.88 82 VAL A O 1
ATOM 651 N N . LEU A 1 83 ? 3.996 17.219 0.828 1 98.56 83 LEU A N 1
ATOM 652 C CA . LEU A 1 83 ? 3.812 16.281 -0.276 1 98.56 83 LEU A CA 1
ATOM 653 C C . LEU A 1 83 ? 4.031 16.969 -1.617 1 98.56 83 LEU A C 1
ATOM 655 O O . LEU A 1 83 ? 3.506 18.062 -1.85 1 98.56 83 LEU A O 1
ATOM 659 N N . THR A 1 84 ? 4.812 16.344 -2.508 1 98.69 84 THR A N 1
ATOM 660 C CA . THR A 1 84 ? 4.887 16.75 -3.908 1 98.69 84 THR A CA 1
ATOM 661 C C . THR A 1 84 ? 3.697 16.203 -4.691 1 98.69 84 THR A C 1
ATOM 663 O O . THR A 1 84 ? 2.855 15.5 -4.137 1 98.69 84 THR A O 1
ATOM 666 N N . ALA A 1 85 ? 3.684 16.578 -6.016 1 98.31 85 ALA A N 1
ATOM 667 C CA . ALA A 1 85 ? 2.674 15.977 -6.883 1 98.31 85 ALA A CA 1
ATOM 668 C C . ALA A 1 85 ? 2.809 14.453 -6.914 1 98.31 85 ALA A C 1
ATOM 670 O O . ALA A 1 85 ? 1.807 13.734 -6.895 1 98.31 85 ALA A O 1
ATOM 671 N N . LYS A 1 86 ? 4.027 13.945 -6.961 1 98.69 86 LYS A N 1
ATOM 672 C CA . LYS A 1 86 ? 4.309 12.516 -6.906 1 98.69 86 LYS A CA 1
ATOM 673 C C . LYS A 1 86 ? 3.809 11.906 -5.598 1 98.69 86 LYS A C 1
ATOM 675 O O . LYS A 1 86 ? 3.193 10.836 -5.598 1 98.69 86 LYS A O 1
ATOM 680 N N . GLY A 1 87 ? 4.047 12.562 -4.523 1 98.81 87 GLY A N 1
ATOM 681 C CA . GLY A 1 87 ? 3.547 12.117 -3.229 1 98.81 87 GLY A CA 1
ATOM 682 C C . GLY A 1 87 ? 2.033 12.109 -3.146 1 98.81 87 GLY A C 1
ATOM 683 O O . GLY A 1 87 ? 1.442 11.164 -2.621 1 98.81 87 GLY A O 1
ATOM 684 N N . GLU A 1 88 ? 1.406 13.156 -3.676 1 98.56 88 GLU A N 1
ATOM 685 C CA . GLU A 1 88 ? -0.05 13.25 -3.668 1 98.56 88 GLU A CA 1
ATOM 686 C C . GLU A 1 88 ? -0.68 12.117 -4.477 1 98.56 88 GLU A C 1
ATOM 688 O O . GLU A 1 88 ? -1.774 11.656 -4.152 1 98.56 88 GLU A O 1
ATOM 693 N N . SER A 1 89 ? 0.07 11.688 -5.43 1 98.56 89 SER A N 1
ATOM 694 C CA . SER A 1 89 ? -0.457 10.648 -6.305 1 98.56 89 SER A CA 1
ATOM 695 C C . SER A 1 89 ? -0.46 9.289 -5.613 1 98.56 89 SER A C 1
ATOM 697 O O . SER A 1 89 ? -0.958 8.305 -6.164 1 98.56 89 SER A O 1
ATOM 699 N N . LEU A 1 90 ? -0.026 9.203 -4.32 1 98.88 90 LEU A N 1
ATOM 700 C CA . LEU A 1 90 ? -0.127 7.988 -3.514 1 98.88 90 LEU A CA 1
ATOM 701 C C . LEU A 1 90 ? -1.501 7.883 -2.859 1 98.88 90 LEU A C 1
ATOM 703 O O . LEU A 1 90 ? -1.799 6.895 -2.188 1 98.88 90 LEU A O 1
ATOM 707 N N . PHE A 1 91 ? -2.324 8.805 -3.152 1 98.88 91 PHE A N 1
ATOM 708 C CA . PHE A 1 91 ? -3.633 8.875 -2.516 1 98.88 91 PHE A CA 1
ATOM 709 C C . PHE A 1 91 ? -4.414 7.59 -2.736 1 98.88 91 PHE A C 1
ATOM 711 O O . PHE A 1 91 ? -4.961 7.016 -1.79 1 98.88 91 PHE A O 1
ATOM 718 N N . PRO A 1 92 ? -4.473 6.953 -3.928 1 98.81 92 PRO A N 1
ATOM 719 C CA . PRO A 1 92 ? -5.184 5.684 -4.09 1 98.81 92 PRO A CA 1
ATOM 720 C C . PRO A 1 92 ? -4.609 4.57 -3.217 1 98.81 92 PRO A C 1
ATOM 722 O O . PRO A 1 92 ? -5.355 3.721 -2.721 1 98.81 92 PRO A O 1
ATOM 725 N N . VAL A 1 93 ? -3.293 4.559 -3.033 1 98.88 93 VAL A N 1
ATOM 726 C CA . VAL A 1 93 ? -2.656 3.564 -2.178 1 98.88 93 VAL A CA 1
ATOM 727 C C . VAL A 1 93 ? -3.129 3.742 -0.736 1 98.88 93 VAL A C 1
ATOM 729 O O . VAL A 1 93 ? -3.514 2.773 -0.078 1 98.88 93 VAL A O 1
ATOM 732 N N . MET A 1 94 ? -3.146 4.969 -0.281 1 98.81 94 MET A N 1
ATOM 733 C CA . MET A 1 94 ? -3.586 5.289 1.075 1 98.81 94 MET A CA 1
ATOM 734 C C . MET A 1 94 ? -5.039 4.883 1.284 1 98.81 94 MET A C 1
ATOM 736 O O . MET A 1 94 ? -5.383 4.289 2.307 1 98.81 94 MET A O 1
ATOM 740 N N . VAL A 1 95 ? -5.859 5.199 0.313 1 98.81 95 VAL A N 1
ATOM 741 C CA . VAL A 1 95 ? -7.281 4.891 0.4 1 98.81 95 VAL A CA 1
ATOM 742 C C . VAL A 1 95 ? -7.488 3.379 0.409 1 98.81 95 VAL A C 1
ATOM 744 O O . VAL A 1 95 ? -8.273 2.857 1.2 1 98.81 95 VAL A O 1
ATOM 747 N N . ALA A 1 96 ? -6.785 2.646 -0.425 1 98.81 96 ALA A N 1
ATOM 748 C CA . ALA A 1 96 ? -6.914 1.192 -0.486 1 98.81 96 ALA A CA 1
ATOM 749 C C . ALA A 1 96 ? -6.516 0.552 0.841 1 98.81 96 ALA A C 1
ATOM 751 O O . ALA A 1 96 ? -7.199 -0.351 1.331 1 98.81 96 ALA A O 1
ATOM 752 N N . LEU A 1 97 ? -5.434 1.02 1.421 1 98.81 97 LEU A N 1
ATOM 753 C CA . LEU A 1 97 ? -5.004 0.512 2.719 1 98.81 97 LEU A CA 1
ATOM 754 C C . LEU A 1 97 ? -6.051 0.806 3.789 1 98.81 97 LEU A C 1
ATOM 756 O O . LEU A 1 97 ? -6.352 -0.053 4.621 1 98.81 97 LEU A O 1
ATOM 760 N N . ARG A 1 98 ? -6.582 1.998 3.77 1 98.75 98 ARG A N 1
ATOM 761 C CA . ARG A 1 98 ? -7.617 2.371 4.73 1 98.75 98 ARG A CA 1
ATOM 762 C C . ARG A 1 98 ? -8.82 1.439 4.625 1 98.75 98 ARG A C 1
ATOM 764 O O . ARG A 1 98 ? -9.266 0.88 5.629 1 98.75 98 ARG A O 1
ATOM 771 N N . GLN A 1 99 ? -9.258 1.254 3.443 1 98.69 99 GLN A N 1
ATOM 772 C CA . GLN A 1 99 ? -10.5 0.513 3.232 1 98.69 99 GLN A CA 1
ATOM 773 C C . GLN A 1 99 ? -10.312 -0.971 3.537 1 98.69 99 GLN A C 1
ATOM 775 O O . GLN A 1 99 ? -11.227 -1.624 4.047 1 98.69 99 GLN A O 1
ATOM 780 N N . TRP A 1 100 ? -9.188 -1.5 3.271 1 98.75 100 TRP A N 1
ATOM 781 C CA . TRP A 1 100 ? -8.922 -2.889 3.633 1 98.75 100 TRP A CA 1
ATOM 782 C C . TRP A 1 100 ? -8.945 -3.07 5.148 1 98.75 100 TRP A C 1
ATOM 784 O O . TRP A 1 100 ? -9.555 -4.016 5.656 1 98.75 100 TRP A O 1
ATOM 794 N N . GLY A 1 101 ? -8.266 -2.127 5.855 1 98.5 101 GLY A N 1
ATOM 795 C CA . GLY A 1 101 ? -8.312 -2.164 7.309 1 98.5 101 GLY A CA 1
ATOM 796 C C . GLY A 1 101 ? -9.727 -2.068 7.859 1 98.5 101 GLY A C 1
ATOM 797 O O . GLY A 1 101 ? -10.086 -2.797 8.789 1 98.5 101 GLY A O 1
ATOM 798 N N . GLU A 1 102 ? -10.516 -1.188 7.305 1 98 102 GLU A N 1
ATOM 799 C CA . GLU A 1 102 ? -11.898 -1.018 7.723 1 98 102 GLU A CA 1
ATOM 800 C C . GLU A 1 102 ? -12.688 -2.316 7.574 1 98 102 GLU A C 1
ATOM 802 O O . GLU A 1 102 ? -13.508 -2.652 8.43 1 98 102 GLU A O 1
ATOM 807 N N . GLN A 1 103 ? -12.422 -3.045 6.57 1 97.56 103 GLN A N 1
ATOM 808 C CA . GLN A 1 103 ? -13.203 -4.23 6.234 1 97.56 103 GLN A CA 1
ATOM 809 C C . GLN A 1 103 ? -12.781 -5.426 7.082 1 97.56 103 GLN A C 1
ATOM 811 O O . GLN A 1 103 ? -13.602 -6.289 7.402 1 97.56 103 GLN A O 1
ATOM 816 N N . HIS A 1 104 ? -11.484 -5.422 7.555 1 98.12 104 HIS A N 1
ATOM 817 C CA . HIS A 1 104 ? -11.016 -6.727 8.016 1 98.12 104 HIS A CA 1
ATOM 818 C C . HIS A 1 104 ? -10.367 -6.621 9.391 1 98.12 104 HIS A C 1
ATOM 820 O O . HIS A 1 104 ? -10.07 -7.641 10.023 1 98.12 104 HIS A O 1
ATOM 826 N N . LEU A 1 105 ? -10.234 -5.391 9.883 1 98.12 105 LEU A N 1
ATOM 827 C CA . LEU A 1 105 ? -9.367 -5.316 11.055 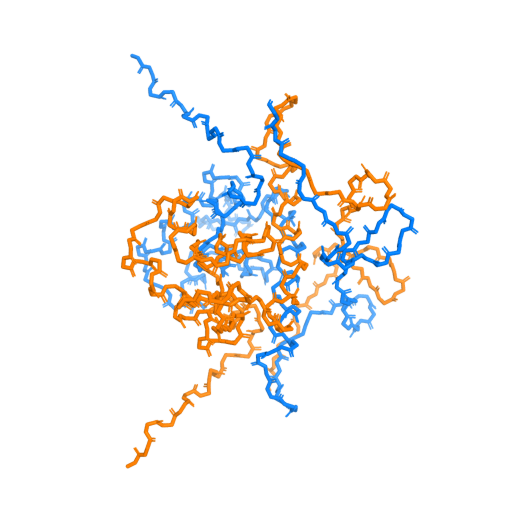1 98.12 105 LEU A CA 1
ATOM 828 C C . LEU A 1 105 ? -10.094 -4.664 12.227 1 98.12 105 LEU A C 1
ATOM 830 O O . LEU A 1 105 ? -9.461 -4.289 13.219 1 98.12 105 LEU A O 1
ATOM 834 N N . PHE A 1 106 ? -11.32 -4.508 12.086 1 97.75 106 PHE A N 1
ATOM 835 C CA . PHE A 1 106 ? -12.148 -3.99 13.172 1 97.75 106 PHE A CA 1
ATOM 836 C C . PHE A 1 106 ? -13.328 -4.922 13.438 1 97.75 106 PHE A C 1
ATOM 838 O O . PHE A 1 106 ? -13.914 -5.473 12.5 1 97.75 106 PHE A O 1
ATOM 845 N N . GLU A 1 107 ? -13.656 -5.066 14.688 1 96 107 GLU A N 1
ATOM 846 C CA . GLU A 1 107 ? -14.836 -5.844 15.047 1 96 107 GLU A CA 1
ATOM 847 C C . GLU A 1 107 ? -16.125 -5.098 14.703 1 96 107 GLU A C 1
ATOM 849 O O . GLU A 1 107 ? -16.094 -3.883 14.492 1 96 107 GLU A O 1
ATOM 854 N N . GLU A 1 108 ? -17.156 -5.918 14.648 1 94.38 108 GLU A N 1
ATOM 855 C CA . GLU A 1 108 ? -18.453 -5.289 14.43 1 94.38 108 GLU A CA 1
ATOM 856 C C . GLU A 1 108 ? -18.75 -4.246 15.508 1 94.38 108 GLU A C 1
ATOM 858 O O . GLU A 1 108 ? -18.625 -4.523 16.703 1 94.38 108 GLU A O 1
ATOM 863 N N . GLY A 1 109 ? -18.984 -3.023 15.07 1 93.75 109 GLY A N 1
ATOM 864 C CA . GLY A 1 109 ? -19.344 -1.971 16.016 1 93.75 109 GLY A CA 1
ATOM 865 C C . GLY A 1 109 ? -18.141 -1.225 16.562 1 93.75 109 GLY A C 1
ATOM 866 O O . GLY A 1 109 ? -18.281 -0.198 17.219 1 93.75 109 GLY A O 1
ATOM 867 N N . GLU A 1 110 ? -16.938 -1.741 16.312 1 96.5 110 GLU A N 1
ATOM 868 C CA . GLU A 1 110 ? -15.742 -1.045 16.781 1 96.5 110 GLU A CA 1
ATOM 869 C C . GLU A 1 110 ? -15.523 0.254 16 1 96.5 110 GLU A C 1
ATOM 871 O O . GLU A 1 110 ? -15.477 0.25 14.773 1 96.5 110 GLU A O 1
ATOM 876 N N . ARG A 1 111 ? -15.43 1.292 16.75 1 96.19 111 ARG A N 1
ATOM 877 C CA . ARG A 1 111 ? -15.281 2.596 16.109 1 96.19 111 ARG A CA 1
ATOM 878 C C . ARG A 1 111 ? -13.891 2.754 15.516 1 96.19 111 ARG A C 1
ATOM 880 O O . ARG A 1 111 ? -12.914 2.211 16.047 1 96.19 111 ARG A O 1
ATOM 887 N N . HIS A 1 112 ? -13.828 3.457 14.398 1 98.12 112 HIS A N 1
ATOM 888 C CA . HIS A 1 112 ? -12.586 3.797 13.719 1 98.12 112 HIS A CA 1
ATOM 889 C C . HIS A 1 112 ? -12.719 5.102 12.945 1 98.12 112 HIS A C 1
ATOM 891 O O . HIS A 1 112 ? -13.828 5.605 12.758 1 98.12 112 HIS A O 1
ATOM 897 N N . SER A 1 113 ? -11.57 5.676 12.602 1 97.88 113 SER A N 1
ATOM 898 C CA . SER A 1 113 ? -11.602 6.867 11.758 1 97.88 113 SER A CA 1
ATOM 899 C C . SER A 1 113 ? -12.133 6.547 10.367 1 97.88 113 SER A C 1
ATOM 901 O O . SER A 1 113 ? -12.016 5.41 9.898 1 97.88 113 SER A O 1
ATOM 903 N N . VAL A 1 114 ? -12.734 7.582 9.734 1 97.62 114 VAL A N 1
ATOM 904 C CA . VAL A 1 114 ? -13.344 7.402 8.422 1 97.62 114 VAL A CA 1
ATOM 905 C C . VAL A 1 114 ? -12.906 8.531 7.492 1 97.62 114 VAL A C 1
ATOM 907 O O . VAL A 1 114 ? -12.812 9.688 7.914 1 97.62 114 VAL A O 1
ATOM 910 N N . LEU A 1 115 ? -12.609 8.203 6.254 1 98.44 115 LEU A N 1
ATOM 911 C CA . LEU A 1 115 ? -12.312 9.195 5.23 1 98.44 115 LEU A CA 1
ATOM 912 C C . LEU A 1 115 ? -13.586 9.648 4.531 1 98.44 115 LEU A C 1
ATOM 914 O O . LEU A 1 115 ? -14.273 8.844 3.9 1 98.44 115 LEU A O 1
ATOM 918 N N . ILE A 1 116 ? -13.859 10.93 4.605 1 98.44 116 ILE A N 1
ATOM 919 C CA . ILE A 1 116 ? -15.117 11.414 4.051 1 98.44 116 ILE A CA 1
ATOM 920 C C . ILE A 1 116 ? -14.836 12.445 2.957 1 98.44 116 ILE A C 1
ATOM 922 O O . ILE A 1 116 ? -13.766 13.055 2.934 1 98.44 116 ILE A O 1
ATOM 926 N N . ASP A 1 117 ? -15.766 12.555 2.004 1 98.12 117 ASP A N 1
ATOM 927 C CA . ASP A 1 117 ? -15.852 13.695 1.096 1 98.12 117 ASP A CA 1
ATOM 928 C C . ASP A 1 117 ? -16.281 14.961 1.841 1 98.12 117 ASP A C 1
ATOM 930 O O . ASP A 1 117 ? -17.375 15.008 2.404 1 98.12 117 ASP A O 1
ATOM 934 N N . LYS A 1 118 ? -15.43 15.969 1.775 1 97.38 118 LYS A N 1
ATOM 935 C CA . LYS A 1 118 ? -15.703 17.188 2.547 1 97.38 118 LYS A CA 1
ATOM 936 C C . LYS A 1 118 ? -16.984 17.859 2.082 1 97.38 118 LYS A C 1
ATOM 938 O O . LYS A 1 118 ? -17.672 18.531 2.867 1 97.38 118 LYS A O 1
ATOM 943 N N . HIS A 1 119 ? -17.297 17.734 0.839 1 96.31 119 HIS A N 1
ATOM 944 C CA . HIS A 1 119 ? -18.453 18.406 0.275 1 96.31 119 HIS A CA 1
ATOM 945 C C . HIS A 1 119 ? -19.75 17.734 0.73 1 96.31 119 HIS A C 1
ATOM 947 O O . HIS A 1 119 ? -20.75 18.406 1.01 1 96.31 119 HIS A O 1
ATOM 953 N N . THR A 1 120 ? -19.812 16.438 0.912 1 96 120 THR A N 1
ATOM 954 C CA . THR A 1 120 ? -21.047 15.719 1.19 1 96 120 THR A CA 1
ATOM 955 C C . THR A 1 120 ? -21.062 15.219 2.633 1 96 120 THR A C 1
ATOM 957 O O . THR A 1 120 ? -22.125 14.875 3.162 1 96 120 THR A O 1
ATOM 960 N N . GLY A 1 121 ? -19.906 15.102 3.244 1 96.56 121 GLY A N 1
ATOM 961 C CA . GLY A 1 121 ? -19.812 14.555 4.59 1 96.56 121 GLY A CA 1
ATOM 962 C C . GLY A 1 121 ? -19.953 13.047 4.637 1 96.56 121 GLY A C 1
ATOM 963 O O . GLY A 1 121 ? -20.016 12.461 5.719 1 96.56 121 GLY A O 1
ATOM 964 N N . LYS A 1 122 ? -20 12.438 3.527 1 97.44 122 LYS A N 1
ATOM 965 C CA . LYS A 1 122 ? -20.172 10.992 3.443 1 97.44 122 LYS A CA 1
ATOM 966 C C . LYS A 1 122 ? -18.859 10.305 3.131 1 97.44 122 LYS A C 1
ATOM 968 O O . LYS A 1 122 ? -17.969 10.883 2.49 1 97.44 122 LYS A O 1
ATOM 973 N N . PRO A 1 123 ? -18.734 9.039 3.592 1 97.69 123 PRO A N 1
ATOM 974 C CA . PRO A 1 123 ? -17.531 8.289 3.234 1 97.69 123 PRO A CA 1
ATOM 975 C C . PRO A 1 123 ? -17.344 8.148 1.726 1 97.69 123 PRO A C 1
ATOM 977 O O . PRO A 1 123 ? -18.328 8.078 0.986 1 97.69 123 PRO A O 1
ATOM 980 N N . ILE A 1 124 ? -16.078 8.133 1.267 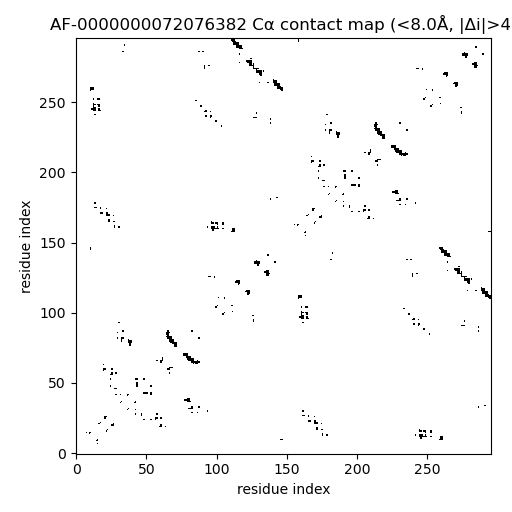1 97.62 124 ILE A N 1
ATOM 981 C CA . ILE A 1 124 ? -15.852 7.918 -0.158 1 97.62 124 ILE A CA 1
ATOM 982 C C . ILE A 1 124 ? -16.188 6.473 -0.519 1 97.62 124 ILE A C 1
ATOM 984 O O . ILE A 1 124 ? -16.234 5.602 0.354 1 97.62 124 ILE A O 1
ATOM 988 N N . ARG A 1 125 ? -16.438 6.195 -1.761 1 97.12 125 ARG A N 1
ATOM 989 C CA . ARG A 1 125 ? -16.766 4.855 -2.229 1 97.12 125 ARG A CA 1
ATOM 990 C C . ARG A 1 125 ? -15.594 3.902 -2.07 1 97.12 125 ARG A C 1
ATOM 992 O O . ARG A 1 125 ? -14.438 4.312 -2.189 1 97.12 125 ARG A O 1
ATOM 999 N N . PHE A 1 126 ? -15.93 2.617 -1.856 1 97 126 PHE A N 1
ATOM 1000 C CA . PHE A 1 126 ? -14.891 1.595 -1.858 1 97 126 PHE A CA 1
ATOM 1001 C C . PHE A 1 126 ? -14.227 1.5 -3.227 1 97 126 PHE A C 1
ATOM 1003 O O . PHE A 1 126 ? -14.914 1.427 -4.25 1 97 126 PHE A O 1
ATOM 1010 N N . MET A 1 127 ? -12.938 1.498 -3.23 1 97.19 127 MET A N 1
ATOM 1011 C CA . MET A 1 127 ? -12.211 1.382 -4.492 1 97.19 127 MET A CA 1
ATOM 1012 C C . MET A 1 127 ? -12.242 -0.054 -5.004 1 97.19 127 MET A C 1
ATOM 1014 O O . MET A 1 127 ? -12.031 -0.996 -4.238 1 97.19 127 MET A O 1
ATOM 1018 N N . GLU A 1 128 ? -12.5 -0.157 -6.254 1 96.25 128 GLU A N 1
ATOM 1019 C CA . GLU A 1 128 ? -12.508 -1.449 -6.93 1 96.25 128 GLU A CA 1
ATOM 1020 C C . GLU A 1 128 ? -11.859 -1.353 -8.312 1 96.25 128 GLU A C 1
ATOM 1022 O O . GLU A 1 128 ? -12.234 -0.5 -9.117 1 96.25 128 GLU A O 1
ATOM 1027 N N . PRO A 1 129 ? -10.914 -2.25 -8.578 1 98.12 129 PRO A N 1
ATOM 1028 C CA . PRO A 1 129 ? -10.383 -2.248 -9.938 1 98.12 129 PRO A CA 1
ATOM 1029 C C . PRO A 1 129 ? -11.445 -2.541 -10.992 1 98.12 129 PRO A C 1
ATOM 1031 O O . PRO A 1 129 ? -12.328 -3.373 -10.766 1 98.12 129 PRO A O 1
ATOM 1034 N N . THR A 1 130 ? -11.375 -1.849 -12.078 1 97.5 130 THR A N 1
ATOM 1035 C CA . THR A 1 130 ? -12.359 -2.014 -13.141 1 97.5 130 THR A CA 1
ATOM 1036 C C . THR A 1 130 ? -11.672 -2.143 -14.5 1 97.5 130 THR A C 1
ATOM 1038 O O . THR A 1 130 ? -10.555 -1.654 -14.68 1 97.5 130 THR A O 1
ATOM 1041 N N . SER A 1 131 ? -12.383 -2.887 -15.367 1 96.94 131 SER A N 1
ATOM 1042 C CA . SER A 1 131 ? -11.969 -2.908 -16.766 1 96.94 131 SER A CA 1
ATOM 1043 C C . SER A 1 131 ? -12.211 -1.561 -17.438 1 96.94 131 SER A C 1
ATOM 1045 O O . SER A 1 131 ? -12.703 -0.627 -16.797 1 96.94 131 SER A O 1
ATOM 1047 N N . GLN A 1 132 ? -11.828 -1.383 -18.703 1 95.31 132 GLN A N 1
ATOM 1048 C CA . GLN A 1 132 ? -11.93 -0.122 -19.422 1 95.31 132 GLN A CA 1
ATOM 1049 C C . GLN A 1 132 ? -13.383 0.335 -19.531 1 95.31 132 GLN A C 1
ATOM 1051 O O . GLN A 1 132 ? -13.664 1.535 -19.562 1 95.31 132 GLN A O 1
ATOM 1056 N N . ASP A 1 133 ? -14.289 -0.62 -19.516 1 93.62 133 ASP A N 1
ATOM 1057 C CA . ASP A 1 133 ? -15.695 -0.271 -19.656 1 93.62 133 ASP A CA 1
ATOM 1058 C C . ASP A 1 133 ? -16.328 0.057 -18.312 1 93.62 133 ASP A C 1
ATOM 1060 O O . ASP A 1 133 ? -17.531 0.331 -18.219 1 93.62 133 ASP A O 1
ATOM 1064 N N . GLY A 1 134 ? -15.594 -0.038 -17.281 1 92.69 134 GLY A N 1
ATOM 1065 C CA . GLY A 1 134 ? -16.078 0.352 -15.961 1 92.69 134 GLY A CA 1
ATOM 1066 C C . GLY A 1 134 ? -16.578 -0.82 -15.133 1 92.69 134 GLY A C 1
ATOM 1067 O O . GLY A 1 134 ? -16.984 -0.648 -13.984 1 92.69 134 GLY A O 1
ATOM 1068 N N . THR A 1 135 ? -16.484 -1.973 -15.711 1 95.06 135 THR A N 1
ATOM 1069 C CA . THR A 1 135 ? -16.953 -3.156 -14.992 1 95.06 135 THR A CA 1
ATOM 1070 C C . THR A 1 135 ? -15.891 -3.633 -14 1 95.06 135 THR A C 1
ATOM 1072 O O . THR A 1 135 ? -14.703 -3.691 -14.328 1 95.06 135 THR A O 1
ATOM 1075 N N . ALA A 1 136 ? -16.406 -3.924 -12.781 1 96 136 ALA A N 1
ATOM 1076 C CA . ALA A 1 136 ? -15.5 -4.43 -11.766 1 96 136 ALA A CA 1
ATOM 1077 C C . ALA A 1 136 ? -14.758 -5.672 -12.25 1 96 136 ALA A C 1
ATOM 1079 O O . ALA A 1 136 ? -15.352 -6.523 -12.93 1 96 136 ALA A O 1
ATOM 1080 N N . VAL A 1 137 ? -13.469 -5.785 -11.945 1 97.19 137 VAL A N 1
ATOM 1081 C CA . VAL A 1 137 ? -12.68 -6.949 -12.336 1 97.19 137 VAL A CA 1
ATOM 1082 C C . VAL A 1 137 ? -12.102 -7.625 -11.094 1 97.19 137 VAL A C 1
ATOM 1084 O O . VAL A 1 137 ? -11.523 -6.965 -10.234 1 97.19 137 VAL A O 1
ATOM 1087 N N . LEU A 1 138 ? -12.32 -8.898 -11.008 1 96.94 138 LEU A N 1
ATOM 1088 C CA . LEU A 1 138 ? -11.758 -9.711 -9.93 1 96.94 138 LEU A CA 1
ATOM 1089 C C . LEU A 1 138 ? -10.312 -10.086 -10.242 1 96.94 138 LEU A C 1
ATOM 1091 O O . LEU A 1 138 ? -9.898 -10.086 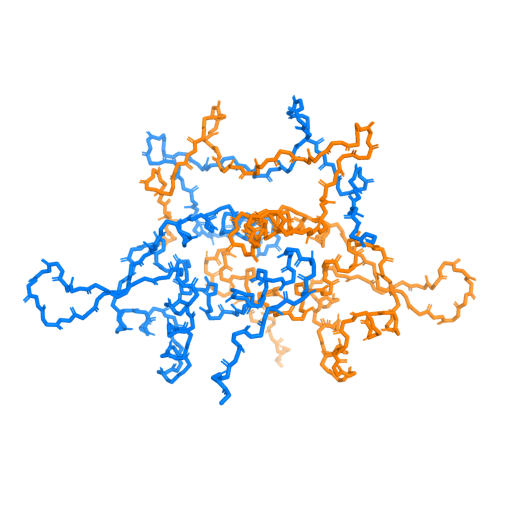-11.398 1 96.94 138 LEU A O 1
ATOM 1095 N N . PRO A 1 139 ? -9.531 -10.391 -9.172 1 97.69 139 PRO A N 1
ATOM 1096 C CA . PRO A 1 139 ? -8.148 -10.812 -9.414 1 97.69 139 PRO A CA 1
ATOM 1097 C C . PRO A 1 139 ? -8.047 -11.961 -10.414 1 97.69 139 PRO A C 1
ATOM 1099 O O . PRO A 1 139 ? -7.184 -11.938 -11.297 1 97.69 139 PRO A O 1
ATOM 1102 N N . ALA A 1 140 ? -8.922 -12.922 -10.328 1 97.12 140 ALA A N 1
ATOM 1103 C CA . ALA A 1 140 ? -8.883 -14.102 -11.18 1 97.12 140 ALA A CA 1
ATOM 1104 C C . ALA A 1 140 ? -9.125 -13.727 -12.641 1 97.12 140 ALA A C 1
ATOM 1106 O O . ALA A 1 140 ? -8.836 -14.516 -13.547 1 97.12 140 ALA A O 1
ATOM 1107 N N . GLU A 1 141 ? -9.68 -12.57 -12.859 1 97.88 141 GLU A N 1
ATOM 1108 C CA . GLU A 1 141 ? -10 -12.109 -14.203 1 97.88 141 GLU A CA 1
ATOM 1109 C C . GLU A 1 141 ? -8.875 -11.25 -14.781 1 97.88 141 GLU A C 1
ATOM 1111 O O . GLU A 1 141 ? -9 -10.711 -15.875 1 97.88 141 GLU A O 1
ATOM 1116 N N . THR A 1 142 ? -7.832 -11.109 -14.07 1 98.38 142 THR A N 1
ATOM 1117 C CA . THR A 1 142 ? -6.684 -10.32 -14.508 1 98.38 142 THR A CA 1
ATOM 1118 C C . THR A 1 142 ? -5.43 -11.188 -14.578 1 98.38 142 THR A C 1
ATOM 1120 O O . THR A 1 142 ? -5.398 -12.289 -14.039 1 98.38 142 THR A O 1
ATOM 1123 N N . GLU A 1 143 ? -4.453 -10.727 -15.289 1 97.81 143 GLU A N 1
ATOM 1124 C CA . GLU A 1 143 ? -3.146 -11.375 -15.328 1 97.81 143 GLU A CA 1
ATOM 1125 C C . GLU A 1 143 ? -2.039 -10.367 -15.609 1 97.81 143 GLU A C 1
ATOM 1127 O O . GLU A 1 143 ? -2.264 -9.359 -16.297 1 97.81 143 GLU A O 1
ATOM 1132 N N . VAL A 1 144 ? -0.887 -10.617 -15.016 1 98 144 VAL A N 1
ATOM 1133 C CA . VAL A 1 144 ? 0.282 -9.773 -15.25 1 98 144 VAL A CA 1
ATOM 1134 C C . VAL A 1 144 ? 0.988 -10.211 -16.531 1 98 144 VAL A C 1
ATOM 1136 O O . VAL A 1 144 ? 1.39 -11.367 -16.656 1 98 144 VAL A O 1
ATOM 1139 N N . GLN A 1 145 ? 1.119 -9.281 -17.453 1 97.06 145 GLN A N 1
ATOM 1140 C CA . GLN A 1 145 ? 1.963 -9.484 -18.625 1 97.06 145 GLN A CA 1
ATOM 1141 C C . GLN A 1 145 ? 3.385 -8.992 -18.375 1 97.06 145 GLN A C 1
ATOM 1143 O O . GLN A 1 145 ? 3.615 -7.785 -18.25 1 97.06 145 GLN A O 1
ATOM 1148 N N . LYS A 1 146 ? 4.293 -9.883 -18.375 1 95.38 146 LYS A N 1
ATOM 1149 C CA . LYS A 1 146 ? 5.684 -9.562 -18.047 1 95.38 146 LYS A CA 1
ATOM 1150 C C . LYS A 1 146 ? 6.438 -9.102 -19.297 1 95.38 146 LYS A C 1
ATOM 1152 O O . LYS A 1 146 ? 5.973 -9.297 -20.422 1 95.38 146 LYS A O 1
ATOM 1157 N N . VAL A 1 147 ? 7.57 -8.445 -18.984 1 91.38 147 VAL A N 1
ATOM 1158 C CA . VAL A 1 147 ? 8.43 -7.992 -20.078 1 91.38 147 VAL A CA 1
ATOM 1159 C C . VAL A 1 147 ? 9.18 -9.18 -20.672 1 91.38 147 VAL A C 1
ATOM 1161 O O . VAL A 1 147 ? 9.695 -10.031 -19.938 1 91.38 147 VAL A O 1
ATOM 1164 N N . THR A 1 148 ? 9.039 -9.508 -22 1 74.25 148 THR A N 1
ATOM 1165 C CA . THR A 1 148 ? 9.797 -10.539 -22.688 1 74.25 148 THR A CA 1
ATOM 1166 C C . THR A 1 148 ? 11.172 -10.023 -23.094 1 74.25 148 THR A C 1
ATOM 1168 O O . THR A 1 148 ? 11.336 -8.852 -23.438 1 74.25 148 THR A O 1
ATOM 1171 N N . MET B 1 1 ? -3.471 -16.453 33.875 1 25.31 1 MET B N 1
ATOM 1172 C CA . MET B 1 1 ? -4.027 -15.242 33.281 1 25.31 1 MET B CA 1
ATOM 1173 C C . MET B 1 1 ? -3.83 -15.227 31.781 1 25.31 1 MET B C 1
ATOM 1175 O O . MET B 1 1 ? -2.699 -15.289 31.297 1 25.31 1 MET B O 1
ATOM 1179 N N . SER B 1 2 ? -4.543 -15.859 30.859 1 27.69 2 SER B N 1
ATOM 1180 C CA . SER B 1 2 ? -4.227 -16.25 29.5 1 27.69 2 SER B CA 1
ATOM 1181 C C . SER B 1 2 ? -3.805 -15.047 28.656 1 27.69 2 SER B C 1
ATOM 1183 O O . SER B 1 2 ? -4.359 -13.961 28.812 1 27.69 2 SER B O 1
ATOM 1185 N N . PRO B 1 3 ? -2.566 -14.844 28.219 1 32.75 3 PRO B N 1
ATOM 1186 C CA . PRO B 1 3 ? -2.062 -13.586 27.672 1 32.75 3 PRO B CA 1
ATOM 1187 C C . PRO B 1 3 ? -3.014 -12.969 26.641 1 32.75 3 PRO B C 1
ATOM 1189 O O . PRO B 1 3 ? -3.512 -13.672 25.75 1 32.75 3 PRO B O 1
ATOM 1192 N N . ASN B 1 4 ? -4.004 -12.188 26.953 1 34.47 4 ASN B N 1
ATOM 1193 C CA . ASN B 1 4 ? -5.09 -11.461 26.297 1 34.47 4 ASN B CA 1
ATOM 1194 C C . ASN B 1 4 ? -4.652 -10.891 24.953 1 34.47 4 ASN B C 1
ATOM 1196 O O . ASN B 1 4 ? -3.545 -10.367 24.812 1 34.47 4 ASN B O 1
ATOM 1200 N N . GLU B 1 5 ? -4.918 -11.438 23.734 1 39.5 5 GLU B N 1
ATOM 1201 C CA . GLU B 1 5 ? -4.805 -10.922 22.375 1 39.5 5 GLU B CA 1
ATOM 1202 C C . GLU B 1 5 ? -4.949 -9.406 22.344 1 39.5 5 GLU B C 1
ATOM 1204 O O . GLU B 1 5 ? -6.004 -8.867 22.688 1 39.5 5 GLU B O 1
ATOM 1209 N N . SER B 1 6 ? -4.07 -8.633 22.781 1 42.62 6 SER B N 1
ATOM 1210 C CA . SER B 1 6 ? -3.973 -7.18 22.906 1 42.62 6 SER B CA 1
ATOM 1211 C C . SER B 1 6 ? -4.699 -6.477 21.75 1 42.62 6 SER B C 1
ATOM 1213 O O . SER B 1 6 ? -4.422 -6.738 20.578 1 42.62 6 SER B O 1
ATOM 1215 N N . ILE B 1 7 ? -5.973 -6.223 21.875 1 48.09 7 ILE B N 1
ATOM 1216 C CA . ILE B 1 7 ? -6.82 -5.391 21.031 1 48.09 7 ILE B CA 1
ATOM 1217 C C . ILE B 1 7 ? -6.02 -4.195 20.516 1 48.09 7 ILE B C 1
ATOM 1219 O O . ILE B 1 7 ? -5.488 -3.412 21.297 1 48.09 7 ILE B O 1
ATOM 1223 N N . ASN B 1 8 ? -5.402 -4.305 19.328 1 62.03 8 ASN B N 1
ATOM 1224 C CA . ASN B 1 8 ? -4.871 -3.109 18.688 1 62.03 8 ASN B CA 1
ATOM 1225 C C . ASN B 1 8 ? -5.809 -1.917 18.859 1 62.03 8 ASN B C 1
ATOM 1227 O O . ASN B 1 8 ? -6.922 -1.914 18.344 1 62.03 8 ASN B O 1
ATOM 1231 N N . ASP B 1 9 ? -5.629 -1.087 19.859 1 79.5 9 ASP B N 1
ATOM 1232 C CA . ASP B 1 9 ? -6.461 0.073 20.172 1 79.5 9 ASP B CA 1
ATOM 1233 C C . ASP B 1 9 ? -6.23 1.197 19.156 1 79.5 9 ASP B C 1
ATOM 1235 O O . ASP B 1 9 ? -6.738 2.307 19.328 1 79.5 9 ASP B O 1
ATOM 1239 N N . GLU B 1 10 ? -5.574 0.814 18.172 1 90.88 10 GLU B N 1
ATOM 1240 C CA . GLU B 1 10 ? -5.336 1.799 17.109 1 90.88 10 GLU B CA 1
ATOM 1241 C C . GLU B 1 10 ? -6.594 2.043 16.281 1 90.88 10 GLU B C 1
ATOM 1243 O O . GLU B 1 10 ? -7.051 1.154 15.562 1 90.88 10 GLU B O 1
ATOM 1248 N N . PRO B 1 11 ? -7.152 3.215 16.391 1 95.75 11 PRO B N 1
ATOM 1249 C CA . PRO B 1 11 ? -8.422 3.471 15.703 1 95.75 11 PRO B CA 1
ATOM 1250 C C . PRO B 1 11 ? -8.234 3.795 14.219 1 95.75 11 PRO B C 1
ATOM 1252 O O . PRO B 1 11 ? -9.211 4.023 13.508 1 95.75 11 PRO B O 1
ATOM 1255 N N . CYS B 1 12 ? -7.082 3.898 13.727 1 97.75 12 CYS B N 1
ATOM 1256 C CA . CYS B 1 12 ? -6.805 4.219 12.328 1 97.75 12 CYS B CA 1
ATOM 1257 C C . CYS B 1 12 ? -6.703 2.951 11.492 1 97.75 12 CYS B C 1
ATOM 1259 O O . CYS B 1 12 ? -5.793 2.145 11.688 1 97.75 12 CYS B O 1
ATOM 1261 N N . PRO B 1 13 ? -7.559 2.844 10.484 1 98.5 13 PRO B N 1
ATOM 1262 C CA . PRO B 1 13 ? -7.512 1.643 9.648 1 98.5 13 PRO B CA 1
ATOM 1263 C C . PRO B 1 13 ? -6.199 1.517 8.867 1 98.5 13 PRO B C 1
ATOM 1265 O O . PRO B 1 13 ? -5.688 0.408 8.695 1 98.5 13 PRO B O 1
ATOM 1268 N N . VAL B 1 14 ? -5.648 2.66 8.422 1 98.69 14 VAL B N 1
ATOM 1269 C CA . VAL B 1 14 ? -4.391 2.609 7.684 1 98.69 14 VAL B CA 1
ATOM 1270 C C . VAL B 1 14 ? -3.291 2.043 8.578 1 98.69 14 VAL B C 1
ATOM 1272 O O . VAL B 1 14 ? -2.547 1.149 8.164 1 98.69 14 VAL B O 1
ATOM 1275 N N . ALA B 1 15 ? -3.238 2.512 9.789 1 98.38 15 ALA B N 1
ATOM 1276 C CA . ALA B 1 15 ? -2.213 2.059 10.719 1 98.38 15 ALA B CA 1
ATOM 1277 C C . ALA B 1 15 ? -2.338 0.561 10.992 1 98.38 15 ALA B C 1
ATOM 1279 O O . ALA B 1 15 ? -1.335 -0.156 11.016 1 98.38 15 ALA B O 1
ATOM 1280 N N . ARG B 1 16 ? -3.512 0.093 11.164 1 98.44 16 ARG B N 1
ATOM 1281 C CA . ARG B 1 16 ? -3.701 -1.335 11.398 1 98.44 16 ARG B CA 1
ATOM 1282 C C . ARG B 1 16 ? -3.312 -2.15 10.172 1 98.44 16 ARG B C 1
ATOM 1284 O O . ARG B 1 16 ? -2.686 -3.205 10.289 1 98.44 16 ARG B O 1
ATOM 1291 N N . SER B 1 17 ? -3.707 -1.688 8.977 1 98.69 17 SER B N 1
ATOM 1292 C CA . SER B 1 17 ? -3.32 -2.375 7.746 1 98.69 17 SER B CA 1
ATOM 1293 C C . SER B 1 17 ? -1.803 -2.445 7.609 1 98.69 17 SER B C 1
ATOM 1295 O O . SER B 1 17 ? -1.252 -3.498 7.281 1 98.69 17 SER B O 1
ATOM 1297 N N . VAL B 1 18 ? -1.18 -1.315 7.875 1 98.62 18 VAL B N 1
ATOM 1298 C CA . VAL B 1 18 ? 0.271 -1.208 7.758 1 98.62 18 VAL B CA 1
ATOM 1299 C C . VAL B 1 18 ? 0.942 -2.141 8.766 1 98.62 18 VAL B C 1
ATOM 1301 O O . VAL B 1 18 ? 1.971 -2.75 8.461 1 98.62 18 VAL B O 1
ATOM 1304 N N . ASP B 1 19 ? 0.364 -2.332 9.898 1 97.5 19 ASP B N 1
ATOM 1305 C CA . ASP B 1 19 ? 0.897 -3.242 10.906 1 97.5 19 ASP B CA 1
ATOM 1306 C C . ASP B 1 19 ? 0.863 -4.688 10.422 1 97.5 19 ASP B C 1
ATOM 1308 O O . ASP B 1 19 ? 1.714 -5.496 10.797 1 97.5 19 ASP B O 1
ATOM 1312 N N . VAL B 1 20 ? -0.055 -5 9.602 1 98 20 VAL B N 1
ATOM 1313 C CA . VAL B 1 20 ? -0.281 -6.379 9.18 1 98 20 VAL B CA 1
ATOM 1314 C C . VAL B 1 20 ? 0.488 -6.66 7.895 1 98 20 VAL B C 1
ATOM 1316 O O . VAL B 1 20 ? 1.172 -7.68 7.781 1 98 20 VAL B O 1
ATOM 1319 N N . VAL B 1 21 ? 0.452 -5.68 6.934 1 98.19 21 VAL B N 1
ATOM 1320 C CA . VAL B 1 21 ? 0.985 -6.008 5.613 1 98.19 21 VAL B CA 1
ATOM 1321 C C . VAL B 1 21 ? 1.974 -4.93 5.172 1 98.19 21 VAL B C 1
ATOM 1323 O O . VAL B 1 21 ? 2.588 -5.043 4.109 1 98.19 21 VAL B O 1
ATOM 1326 N N . GLY B 1 22 ? 2.191 -3.926 6.004 1 98 22 GLY B N 1
ATOM 1327 C CA . GLY B 1 22 ? 2.924 -2.75 5.562 1 98 22 GLY B CA 1
ATOM 1328 C C . GLY B 1 22 ? 4.43 -2.922 5.637 1 98 22 GLY B C 1
ATOM 1329 O O . GLY B 1 22 ? 5.133 -2.055 6.156 1 98 22 GLY B O 1
ATOM 1330 N N . ASP B 1 23 ? 4.992 -4.023 5.234 1 97.69 23 ASP B N 1
ATOM 1331 C CA . ASP B 1 23 ? 6.43 -4.219 5.09 1 97.69 23 ASP B CA 1
ATOM 1332 C C . ASP B 1 23 ? 6.77 -4.816 3.727 1 97.69 23 ASP B C 1
ATOM 1334 O O . ASP B 1 23 ? 5.918 -5.434 3.084 1 97.69 23 ASP B O 1
ATOM 1338 N N . ARG B 1 24 ? 8 -4.676 3.352 1 98.12 24 ARG B N 1
ATOM 1339 C CA . ARG B 1 24 ? 8.453 -4.977 1.997 1 98.12 24 ARG B CA 1
ATOM 1340 C C . ARG B 1 24 ? 8.156 -6.422 1.628 1 98.12 24 ARG B C 1
ATOM 1342 O O . ARG B 1 24 ? 7.535 -6.691 0.596 1 98.12 24 ARG B O 1
ATOM 1349 N N . TRP B 1 25 ? 8.555 -7.352 2.451 1 98.5 25 TRP B N 1
ATOM 1350 C CA . TRP B 1 25 ? 8.477 -8.758 2.082 1 98.5 25 TRP B CA 1
ATOM 1351 C C . TRP B 1 25 ? 7.027 -9.242 2.104 1 98.5 25 TRP B C 1
ATOM 1353 O O . TRP B 1 25 ? 6.629 -10.055 1.265 1 98.5 25 TRP B O 1
ATOM 1363 N N . SER B 1 26 ? 6.211 -8.766 3.053 1 98.75 26 SER B N 1
ATOM 1364 C CA . SER B 1 26 ? 4.801 -9.133 3.053 1 98.75 26 SER B CA 1
ATOM 1365 C C . SER B 1 26 ? 4.113 -8.68 1.767 1 98.75 26 SER B C 1
ATOM 1367 O O . SER B 1 26 ? 3.365 -9.453 1.156 1 98.75 26 SER B O 1
ATOM 1369 N N . LEU B 1 27 ? 4.41 -7.492 1.344 1 98.81 27 LEU B N 1
ATOM 1370 C CA . LEU B 1 27 ? 3.795 -6.949 0.136 1 98.81 27 LEU B CA 1
ATOM 1371 C C . LEU B 1 27 ? 4.25 -7.723 -1.098 1 98.81 27 LEU B C 1
ATOM 1373 O O . LEU B 1 27 ? 3.443 -8.031 -1.978 1 98.81 27 LEU B O 1
ATOM 1377 N N . LEU B 1 28 ? 5.484 -8.109 -1.157 1 98.81 28 LEU B N 1
ATOM 1378 C CA . LEU B 1 28 ? 6.012 -8.828 -2.312 1 98.81 28 LEU B CA 1
ATOM 1379 C C . LEU B 1 28 ? 5.531 -10.273 -2.316 1 98.81 28 LEU B C 1
ATOM 1381 O O . LEU B 1 28 ? 5.289 -10.852 -3.379 1 98.81 28 LEU B O 1
ATOM 1385 N N . ILE B 1 29 ? 5.387 -10.844 -1.153 1 98.88 29 ILE B N 1
ATOM 1386 C CA . ILE B 1 29 ? 4.824 -12.188 -1.054 1 98.88 29 ILE B CA 1
ATOM 1387 C C . ILE B 1 29 ? 3.383 -12.18 -1.558 1 98.88 29 ILE B C 1
ATOM 1389 O O . ILE B 1 29 ? 2.986 -13.047 -2.338 1 98.88 29 ILE B O 1
ATOM 1393 N N . VAL B 1 30 ? 2.607 -11.227 -1.145 1 98.88 30 VAL B N 1
ATOM 1394 C CA . VAL B 1 30 ? 1.216 -11.117 -1.567 1 98.88 30 VAL B CA 1
ATOM 1395 C C . VAL B 1 30 ? 1.148 -10.938 -3.082 1 98.88 30 VAL B C 1
ATOM 1397 O O . VAL B 1 30 ? 0.339 -11.586 -3.754 1 98.88 30 VAL B O 1
ATOM 1400 N N . ARG B 1 31 ? 1.986 -10.078 -3.607 1 98.75 31 ARG B N 1
ATOM 1401 C CA . ARG B 1 31 ? 2.064 -9.906 -5.055 1 98.75 31 ARG B CA 1
ATOM 1402 C C . ARG B 1 31 ? 2.309 -11.234 -5.758 1 98.75 31 ARG B C 1
ATOM 1404 O O . ARG B 1 31 ? 1.614 -11.57 -6.719 1 98.75 31 ARG B O 1
ATOM 1411 N N . ASN B 1 32 ? 3.334 -11.969 -5.25 1 98.62 32 ASN B N 1
ATOM 1412 C CA . ASN B 1 32 ? 3.654 -13.25 -5.863 1 98.62 32 ASN B CA 1
ATOM 1413 C C . ASN B 1 32 ? 2.502 -14.242 -5.723 1 98.62 32 ASN B C 1
ATOM 1415 O O . ASN B 1 32 ? 2.256 -15.047 -6.625 1 98.62 32 ASN B O 1
ATOM 1419 N N . ALA B 1 33 ? 1.827 -14.211 -4.625 1 98.62 33 ALA B N 1
ATOM 1420 C CA . ALA B 1 33 ? 0.674 -15.086 -4.434 1 98.62 33 ALA B CA 1
ATOM 1421 C C . ALA B 1 33 ? -0.412 -14.797 -5.465 1 98.62 33 ALA B C 1
ATOM 1423 O O . ALA B 1 33 ? -1.026 -15.711 -6.008 1 98.62 33 ALA B O 1
ATOM 1424 N N . PHE B 1 34 ? -0.67 -13.508 -5.715 1 98.5 34 PHE B N 1
ATOM 1425 C CA . PHE B 1 34 ? -1.622 -13.141 -6.758 1 98.5 34 PHE B CA 1
ATOM 1426 C C . PHE B 1 34 ? -1.181 -13.68 -8.109 1 98.5 34 PHE B C 1
ATOM 1428 O O . PHE B 1 34 ? -2.014 -13.992 -8.961 1 98.5 34 PHE B O 1
ATOM 1435 N N . ASP B 1 35 ? 0.144 -13.797 -8.289 1 97 35 ASP B N 1
ATOM 1436 C CA . ASP B 1 35 ? 0.692 -14.281 -9.547 1 97 35 ASP B CA 1
ATOM 1437 C C . ASP B 1 35 ? 0.706 -15.812 -9.586 1 97 35 ASP B C 1
ATOM 1439 O O . ASP B 1 35 ? 1.232 -16.406 -10.523 1 97 35 ASP B O 1
ATOM 1443 N N . GLY B 1 36 ? 0.283 -16.469 -8.523 1 96.5 36 GLY B N 1
ATOM 1444 C CA . GLY B 1 36 ? 0.072 -17.906 -8.547 1 96.5 36 GLY B CA 1
ATOM 1445 C C . GLY B 1 36 ? 1.152 -18.672 -7.82 1 96.5 36 GLY B C 1
ATOM 1446 O O . GLY B 1 36 ? 1.146 -19.906 -7.824 1 96.5 36 GLY B O 1
ATOM 1447 N N . VAL B 1 37 ? 2.09 -18.016 -7.246 1 97.62 37 VAL B N 1
ATOM 1448 C CA . VAL B 1 37 ? 3.115 -18.703 -6.469 1 97.62 37 VAL B CA 1
ATOM 1449 C C . VAL B 1 37 ? 2.5 -19.281 -5.199 1 97.62 37 VAL B C 1
ATOM 1451 O O . VAL B 1 37 ? 1.716 -18.609 -4.52 1 97.62 37 VAL B O 1
ATOM 1454 N N . ARG B 1 38 ? 2.895 -20.5 -4.809 1 96.94 38 ARG B N 1
ATOM 1455 C CA . ARG B 1 38 ? 2.201 -21.172 -3.713 1 96.94 38 ARG B CA 1
ATOM 1456 C C . ARG B 1 38 ? 3.191 -21.828 -2.762 1 96.94 38 ARG B C 1
ATOM 1458 O O . ARG B 1 38 ? 2.895 -22.031 -1.58 1 96.94 38 ARG B O 1
ATOM 1465 N N . ARG B 1 39 ? 4.363 -22.219 -3.248 1 96.81 39 ARG B N 1
ATOM 1466 C CA . ARG B 1 39 ? 5.281 -23.031 -2.453 1 96.81 39 ARG B CA 1
ATOM 1467 C C . ARG B 1 39 ? 6.41 -22.172 -1.884 1 96.81 39 ARG B C 1
ATOM 1469 O O . ARG B 1 39 ? 6.887 -21.25 -2.539 1 96.81 39 ARG B O 1
ATOM 1476 N N . PHE B 1 40 ? 6.902 -22.688 -0.677 1 97.56 40 PHE B N 1
ATOM 1477 C CA . PHE B 1 40 ? 7.977 -21.969 0 1 97.56 40 PHE B CA 1
ATOM 1478 C C . PHE B 1 40 ? 9.172 -21.781 -0.925 1 97.56 40 PHE B C 1
ATOM 1480 O O . PHE B 1 40 ? 9.688 -20.672 -1.07 1 97.56 40 PHE B O 1
ATOM 1487 N N . GLY B 1 41 ? 9.562 -22.797 -1.559 1 97.12 41 GLY B N 1
ATOM 1488 C CA . GLY B 1 41 ? 10.727 -22.766 -2.43 1 97.12 41 GLY B CA 1
ATOM 1489 C C . GLY B 1 41 ? 10.562 -21.812 -3.6 1 97.12 41 GLY B C 1
ATOM 1490 O O . GLY B 1 41 ? 11.516 -21.125 -3.996 1 97.12 41 GLY B O 1
ATOM 1491 N N . ASP B 1 42 ? 9.422 -21.766 -4.184 1 97.44 42 ASP B N 1
ATOM 1492 C CA . ASP B 1 42 ? 9.148 -20.859 -5.301 1 97.44 42 ASP B CA 1
ATOM 1493 C C . ASP B 1 42 ? 9.164 -19.406 -4.848 1 97.44 42 ASP B C 1
ATOM 1495 O O . ASP B 1 42 ? 9.68 -18.531 -5.555 1 97.44 42 ASP B O 1
ATOM 1499 N N . PHE B 1 43 ? 8.562 -19.109 -3.641 1 98.25 43 PHE B N 1
ATOM 1500 C CA . PHE B 1 43 ? 8.68 -17.781 -3.066 1 98.25 43 PHE B CA 1
ATOM 1501 C C . PHE B 1 43 ? 10.141 -17.391 -2.877 1 98.25 43 PHE B C 1
ATOM 1503 O O . PHE B 1 43 ? 10.555 -16.312 -3.273 1 98.25 43 PHE B O 1
ATOM 1510 N N . GLN B 1 44 ? 10.875 -18.281 -2.354 1 98.12 44 GLN B N 1
ATOM 1511 C CA . GLN B 1 44 ? 12.281 -18.016 -2.057 1 98.12 44 GLN B CA 1
ATOM 1512 C C . GLN B 1 44 ? 13.062 -17.688 -3.328 1 98.12 44 GLN B C 1
ATOM 1514 O O . GLN B 1 44 ? 13.797 -16.703 -3.375 1 98.12 44 GLN B O 1
ATOM 1519 N N . ARG B 1 45 ? 12.922 -18.469 -4.305 1 97.19 45 ARG B N 1
ATOM 1520 C CA . ARG B 1 45 ? 13.641 -18.297 -5.562 1 97.19 45 ARG B CA 1
ATOM 1521 C C . ARG B 1 45 ? 13.25 -17 -6.258 1 97.19 45 ARG B C 1
ATOM 1523 O O . ARG B 1 45 ? 14.109 -16.266 -6.727 1 97.19 45 ARG B O 1
ATOM 1530 N N . SER B 1 46 ? 12.016 -16.703 -6.289 1 96.81 46 SER B N 1
ATOM 1531 C CA . SER B 1 46 ? 11.523 -15.555 -7.051 1 96.81 46 SER B CA 1
ATOM 1532 C C . SER B 1 46 ? 11.828 -14.25 -6.336 1 96.81 46 SER B C 1
ATOM 1534 O O . SER B 1 46 ? 12.07 -13.219 -6.977 1 96.81 46 SER B O 1
ATOM 1536 N N . LEU B 1 47 ? 11.891 -14.203 -5.059 1 97.5 47 LEU B N 1
ATOM 1537 C CA . LEU B 1 47 ? 12.062 -12.969 -4.297 1 97.5 47 LEU B CA 1
ATOM 1538 C C . LEU B 1 47 ? 13.531 -12.75 -3.949 1 97.5 47 LEU B C 1
ATOM 1540 O O . LEU B 1 47 ? 13.953 -11.609 -3.729 1 97.5 47 LEU B O 1
ATOM 1544 N N . GLY B 1 48 ? 14.281 -13.797 -3.807 1 97.38 48 GLY B N 1
ATOM 1545 C CA . GLY B 1 48 ? 15.664 -13.695 -3.385 1 97.38 48 GLY B CA 1
ATOM 1546 C C . GLY B 1 48 ? 15.82 -13.273 -1.936 1 97.38 48 GLY B C 1
ATOM 1547 O O . GLY B 1 48 ? 16.812 -12.633 -1.57 1 97.38 48 GLY B O 1
ATOM 1548 N N . VAL B 1 49 ? 14.867 -13.523 -1.137 1 97.25 49 VAL B N 1
ATOM 1549 C CA . VAL B 1 49 ? 14.836 -13.148 0.273 1 97.25 49 VAL B CA 1
ATOM 1550 C C . VAL B 1 49 ? 15.477 -14.25 1.114 1 97.25 49 VAL B C 1
ATOM 1552 O O . VAL B 1 49 ? 15.445 -15.422 0.738 1 97.25 49 VAL B O 1
ATOM 1555 N N . ALA B 1 50 ? 16.094 -13.93 2.26 1 98.19 50 ALA B N 1
ATOM 1556 C CA . ALA B 1 50 ? 16.641 -14.914 3.191 1 98.19 50 ALA B CA 1
ATOM 1557 C C . ALA B 1 50 ? 15.547 -15.836 3.725 1 98.19 50 ALA B C 1
ATOM 1559 O O . ALA B 1 50 ? 14.43 -15.383 3.998 1 98.19 50 ALA B O 1
ATOM 1560 N N . ARG B 1 51 ? 15.914 -17.125 3.867 1 98 51 ARG B N 1
ATOM 1561 C CA . ARG B 1 51 ? 14.961 -18.156 4.254 1 98 51 ARG B CA 1
ATOM 1562 C C . ARG B 1 51 ? 14.266 -17.812 5.566 1 98 51 ARG B C 1
ATOM 1564 O O . ARG B 1 51 ? 13.062 -18.016 5.715 1 98 51 ARG B O 1
ATOM 1571 N N . ASN B 1 52 ? 15.016 -17.312 6.527 1 98.25 52 ASN B N 1
ATOM 1572 C CA . ASN B 1 52 ? 14.438 -17.016 7.832 1 98.25 52 ASN B CA 1
ATOM 1573 C C . ASN B 1 52 ? 13.461 -15.852 7.754 1 98.25 52 ASN B C 1
ATOM 1575 O O . ASN B 1 52 ? 12.445 -15.836 8.461 1 98.25 52 ASN B O 1
ATOM 1579 N N . ILE B 1 53 ? 13.789 -14.836 6.918 1 98.5 53 ILE B N 1
ATOM 1580 C CA . ILE B 1 53 ? 12.898 -13.695 6.73 1 98.5 53 ILE B CA 1
ATOM 1581 C C . ILE B 1 53 ? 11.617 -14.156 6.027 1 98.5 53 ILE B C 1
ATOM 1583 O O . ILE B 1 53 ? 10.516 -13.789 6.434 1 98.5 53 ILE B O 1
ATOM 1587 N N . LEU B 1 54 ? 11.812 -14.961 5.016 1 98.69 54 LEU B N 1
ATOM 1588 C CA . LEU B 1 54 ? 10.648 -15.484 4.305 1 98.69 54 LEU B CA 1
ATOM 1589 C C . LEU B 1 54 ? 9.75 -16.281 5.246 1 98.69 54 LEU B C 1
ATOM 1591 O O . LEU B 1 54 ? 8.531 -16.078 5.266 1 98.69 54 LEU B O 1
ATOM 1595 N N . SER B 1 55 ? 10.32 -17.203 5.992 1 98.62 55 SER B N 1
ATOM 1596 C CA . SER B 1 55 ? 9.562 -18 6.938 1 98.62 55 SER B CA 1
ATOM 1597 C C . SER B 1 55 ? 8.773 -17.125 7.906 1 98.62 55 SER B C 1
ATOM 1599 O O . SER B 1 55 ? 7.594 -17.391 8.164 1 98.62 55 SER B O 1
ATOM 1601 N N . ASP B 1 56 ? 9.406 -16.156 8.414 1 98.69 56 ASP B N 1
ATOM 1602 C CA . ASP B 1 56 ? 8.773 -15.242 9.352 1 98.69 56 ASP B CA 1
ATOM 1603 C C . ASP B 1 56 ? 7.594 -14.516 8.711 1 98.69 56 ASP B C 1
ATOM 1605 O O . ASP B 1 56 ? 6.512 -14.438 9.289 1 98.69 56 ASP B O 1
ATOM 1609 N N . ARG B 1 57 ? 7.828 -13.977 7.543 1 98.62 57 ARG B N 1
ATOM 1610 C CA . ARG B 1 57 ? 6.785 -13.211 6.871 1 98.62 57 ARG B CA 1
ATOM 1611 C C . ARG B 1 57 ? 5.621 -14.109 6.465 1 98.62 57 ARG B C 1
ATOM 1613 O O . ARG B 1 57 ? 4.457 -13.711 6.57 1 98.62 57 ARG B O 1
ATOM 1620 N N . LEU B 1 58 ? 5.891 -15.273 5.961 1 98.75 58 LEU B N 1
ATOM 1621 C CA . LEU B 1 58 ? 4.82 -16.203 5.621 1 98.75 58 LEU B CA 1
ATOM 1622 C C . LEU B 1 58 ? 4.004 -16.578 6.855 1 98.75 58 LEU B C 1
ATOM 1624 O O . LEU B 1 58 ? 2.771 -16.609 6.801 1 98.75 58 LEU B O 1
ATOM 1628 N N . ARG B 1 59 ? 4.664 -16.859 7.957 1 98.56 59 ARG B N 1
ATOM 1629 C CA . ARG B 1 59 ? 3.969 -17.156 9.203 1 98.56 59 ARG B CA 1
ATOM 1630 C C . ARG B 1 59 ? 3.078 -15.992 9.625 1 98.56 59 ARG B C 1
ATOM 1632 O O . ARG B 1 59 ? 1.933 -16.188 10.031 1 98.56 59 ARG B O 1
ATOM 1639 N N . LYS B 1 60 ? 3.572 -14.805 9.555 1 98.56 60 LYS B N 1
ATOM 1640 C CA . LYS B 1 60 ? 2.803 -13.617 9.914 1 98.56 60 LYS B CA 1
ATOM 1641 C C . LYS B 1 60 ? 1.559 -13.484 9.039 1 98.56 60 LYS B C 1
ATOM 1643 O O . LYS B 1 60 ? 0.476 -13.164 9.539 1 98.56 60 LYS B O 1
ATOM 1648 N N . LEU B 1 61 ? 1.736 -13.703 7.75 1 98.81 61 LEU B N 1
ATOM 1649 C CA . LEU B 1 61 ? 0.621 -13.586 6.816 1 98.81 61 LEU B CA 1
ATOM 1650 C C . LEU B 1 61 ? -0.414 -14.68 7.062 1 98.81 61 LEU B C 1
ATOM 1652 O O . LEU B 1 61 ? -1.614 -14.453 6.902 1 98.81 61 LEU B O 1
ATOM 1656 N N . VAL B 1 62 ? -0.012 -15.867 7.469 1 98.81 62 VAL B N 1
ATOM 1657 C CA . VAL B 1 62 ? -0.927 -16.953 7.816 1 98.81 62 VAL B CA 1
ATOM 1658 C C . VAL B 1 62 ? -1.662 -16.609 9.109 1 98.81 62 VAL B C 1
ATOM 1660 O O . VAL B 1 62 ? -2.887 -16.75 9.188 1 98.81 62 VAL B O 1
ATOM 1663 N N . ASN B 1 63 ? -0.893 -16.125 10.133 1 98.5 63 ASN B N 1
ATOM 1664 C CA . ASN B 1 63 ? -1.502 -15.75 11.406 1 98.5 63 ASN B CA 1
ATOM 1665 C C . ASN B 1 63 ? -2.521 -14.625 11.219 1 98.5 63 ASN B C 1
ATOM 1667 O O . ASN B 1 63 ? -3.525 -14.57 11.93 1 98.5 63 ASN B O 1
ATOM 1671 N N . ALA B 1 64 ? -2.279 -13.789 10.258 1 98.5 64 ALA B N 1
ATOM 1672 C CA . ALA B 1 64 ? -3.18 -12.672 9.977 1 98.5 64 ALA B CA 1
ATOM 1673 C C . ALA B 1 64 ? -4.328 -13.109 9.078 1 98.5 64 ALA B C 1
ATOM 1675 O O . ALA B 1 64 ? -5.168 -12.297 8.688 1 98.5 64 ALA B O 1
ATOM 1676 N N . GLU B 1 65 ? -4.32 -14.344 8.625 1 98.69 65 GLU B N 1
ATOM 1677 C CA . GLU B 1 65 ? -5.367 -14.953 7.816 1 98.69 65 GLU B CA 1
ATOM 1678 C C . GLU B 1 65 ? -5.414 -14.352 6.418 1 98.69 65 GLU B C 1
ATOM 1680 O O . GLU B 1 65 ? -6.484 -14.25 5.816 1 98.69 65 GLU B O 1
ATOM 1685 N N . ILE B 1 66 ? -4.32 -13.867 5.98 1 98.88 66 ILE B N 1
ATOM 1686 C CA . ILE B 1 66 ? -4.172 -13.398 4.605 1 98.88 66 ILE B CA 1
ATOM 1687 C C . ILE B 1 66 ? -3.83 -14.578 3.693 1 98.88 66 ILE B C 1
ATOM 1689 O O . ILE B 1 66 ? -4.312 -14.656 2.561 1 98.88 66 ILE B O 1
ATOM 1693 N N . LEU B 1 67 ? -2.998 -15.422 4.215 1 98.88 67 LEU B N 1
ATOM 1694 C CA . LEU B 1 67 ? -2.693 -16.703 3.588 1 98.88 67 LEU B CA 1
ATOM 1695 C C . LEU B 1 67 ? -3.18 -17.859 4.457 1 98.88 67 LEU B C 1
ATOM 1697 O O . LEU B 1 67 ? -3.348 -17.703 5.668 1 98.88 67 LEU B O 1
ATOM 1701 N N . GLU B 1 68 ? -3.447 -18.938 3.84 1 98.5 68 GLU B N 1
ATOM 1702 C CA . GLU B 1 68 ? -3.674 -20.203 4.547 1 98.5 68 GLU B CA 1
ATOM 1703 C C . GLU B 1 68 ? -2.793 -21.312 3.99 1 98.5 68 GLU B C 1
ATOM 1705 O O . GLU B 1 68 ? -2.428 -21.297 2.812 1 98.5 68 GLU B O 1
ATOM 1710 N N . LEU B 1 69 ? -2.408 -22.203 4.883 1 96.56 69 LEU B N 1
ATOM 1711 C CA . LEU B 1 69 ? -1.658 -23.391 4.484 1 96.56 69 LEU B CA 1
ATOM 1712 C C . LEU B 1 69 ? -2.602 -24.531 4.109 1 96.56 69 LEU B C 1
ATOM 1714 O O . LEU B 1 69 ? -3.514 -24.859 4.871 1 96.56 69 LEU B O 1
ATOM 1718 N N . ARG B 1 70 ? -2.391 -25.016 2.951 1 94.19 70 ARG B N 1
ATOM 1719 C CA . ARG B 1 70 ? -3.191 -26.141 2.479 1 94.19 70 ARG B CA 1
ATOM 1720 C C . ARG B 1 70 ? -2.303 -27.281 1.988 1 94.19 70 ARG B C 1
ATOM 1722 O O . ARG B 1 70 ? -1.171 -27.047 1.559 1 94.19 70 ARG B O 1
ATOM 1729 N N . ASP B 1 71 ? -2.918 -28.5 2.139 1 88.62 71 ASP B N 1
ATOM 1730 C CA . ASP B 1 71 ? -2.229 -29.625 1.527 1 88.62 71 ASP B CA 1
ATOM 1731 C C . ASP B 1 71 ? -2.133 -29.469 0.012 1 88.62 71 ASP B C 1
ATOM 1733 O O . ASP B 1 71 ? -3.043 -28.922 -0.615 1 88.62 71 ASP B O 1
ATOM 1737 N N . ALA B 1 72 ? -0.992 -29.984 -0.421 1 82 72 ALA B N 1
ATOM 1738 C CA . ALA B 1 72 ? -0.774 -29.844 -1.858 1 82 72 ALA B CA 1
ATOM 1739 C C . ALA B 1 72 ? -1.862 -30.578 -2.65 1 82 72 ALA B C 1
ATOM 1741 O O . ALA B 1 72 ? -2.287 -31.672 -2.275 1 82 72 ALA B O 1
ATOM 1742 N N . SER B 1 73 ? -2.287 -29.859 -3.678 1 73.5 73 SER B N 1
ATOM 1743 C CA . SER B 1 73 ? -3.334 -30.422 -4.527 1 73.5 73 SER B CA 1
ATOM 1744 C C . SER B 1 73 ? -2.787 -31.531 -5.418 1 73.5 73 SER B C 1
ATOM 1746 O O . SER B 1 73 ? -3.549 -32.344 -5.953 1 73.5 73 SER B O 1
ATOM 1748 N N . ASP B 1 74 ? -1.562 -31.562 -5.531 1 77.06 74 ASP B N 1
ATOM 1749 C CA . ASP B 1 74 ? -0.973 -32.5 -6.473 1 77.06 74 ASP B CA 1
ATOM 1750 C C . ASP B 1 74 ? -0.603 -33.812 -5.773 1 77.06 74 ASP B C 1
ATOM 1752 O O . ASP B 1 74 ? 0.075 -34.656 -6.355 1 77.06 74 ASP B O 1
ATOM 1756 N N . GLY B 1 75 ? -1.02 -33.969 -4.633 1 75.31 75 GLY B N 1
ATOM 1757 C CA . GLY B 1 75 ? -0.826 -35.25 -3.939 1 75.31 75 GLY B CA 1
ATOM 1758 C C . GLY B 1 75 ? 0.517 -35.344 -3.238 1 75.31 75 GLY B C 1
ATOM 1759 O O . GLY B 1 75 ? 0.794 -36.312 -2.551 1 75.31 75 GLY B O 1
ATOM 1760 N N . THR B 1 76 ? 1.26 -34.344 -3.529 1 76.25 76 THR B N 1
ATOM 1761 C CA . THR B 1 76 ? 2.557 -34.375 -2.861 1 76.25 76 THR B CA 1
ATOM 1762 C C . THR B 1 76 ? 2.416 -33.969 -1.394 1 76.25 76 THR B C 1
ATOM 1764 O O . THR B 1 76 ? 1.334 -33.562 -0.952 1 76.25 76 THR B O 1
ATOM 1767 N N . ALA B 1 77 ? 3.482 -34.156 -0.657 1 79.81 77 ALA B N 1
ATOM 1768 C CA . ALA B 1 77 ? 3.496 -33.906 0.78 1 79.81 77 ALA B CA 1
ATOM 1769 C C . ALA B 1 77 ? 3.771 -32.438 1.072 1 79.81 77 ALA B C 1
ATOM 1771 O O . ALA B 1 77 ? 3.752 -32 2.23 1 79.81 77 ALA B O 1
ATOM 1772 N N . TYR B 1 78 ? 3.852 -31.688 -0.008 1 84.19 78 TYR B N 1
ATOM 1773 C CA . TYR B 1 78 ? 4.223 -30.297 0.239 1 84.19 78 TYR B CA 1
ATOM 1774 C C . TYR B 1 78 ? 3 -29.453 0.591 1 84.19 78 TYR B C 1
ATOM 1776 O O . TYR B 1 78 ? 1.882 -29.781 0.181 1 84.19 78 TYR B O 1
ATOM 1784 N N . GLN B 1 79 ? 3.25 -28.469 1.482 1 92.12 79 GLN B N 1
ATOM 1785 C CA . GLN B 1 79 ? 2.207 -27.516 1.832 1 92.12 79 GLN B CA 1
ATOM 1786 C C . GLN B 1 79 ? 2.225 -26.312 0.89 1 92.12 79 GLN B C 1
ATOM 1788 O O . GLN B 1 79 ? 3.281 -25.938 0.385 1 92.12 79 GLN B O 1
ATOM 1793 N N . GLU B 1 80 ? 1.047 -25.812 0.653 1 96.62 80 GLU B N 1
ATOM 1794 C CA . GLU B 1 80 ? 0.896 -24.656 -0.215 1 96.62 80 GLU B CA 1
ATOM 1795 C C . GLU B 1 80 ? 0.312 -23.469 0.548 1 96.62 80 GLU B C 1
ATOM 1797 O O . GLU B 1 80 ? -0.558 -23.641 1.404 1 96.62 80 GLU B O 1
ATOM 1802 N N . TYR B 1 81 ? 0.92 -22.312 0.291 1 98.06 81 TYR B N 1
ATOM 1803 C CA . TYR B 1 81 ? 0.351 -21.062 0.753 1 98.06 81 TYR B CA 1
ATOM 1804 C C . TYR B 1 81 ? -0.639 -20.5 -0.262 1 98.06 81 TYR B C 1
ATOM 1806 O O . TYR B 1 81 ? -0.276 -20.234 -1.409 1 98.06 81 TYR B O 1
ATOM 1814 N N . VAL B 1 82 ? -1.887 -20.312 0.188 1 97.88 82 VAL B N 1
ATOM 1815 C CA . VAL B 1 82 ? -2.924 -19.828 -0.72 1 97.88 82 VAL B CA 1
ATOM 1816 C C . VAL B 1 82 ? -3.607 -18.594 -0.121 1 97.88 82 VAL B C 1
ATOM 1818 O O . VAL B 1 82 ? -3.854 -18.547 1.086 1 97.88 82 VAL B O 1
ATOM 1821 N N . LEU B 1 83 ? -3.9 -17.641 -1.008 1 98.56 83 LEU B N 1
ATOM 1822 C CA . LEU B 1 83 ? -4.625 -16.469 -0.542 1 98.56 83 LEU B CA 1
ATOM 1823 C C . LEU B 1 83 ? -6.004 -16.844 -0.013 1 98.56 83 LEU B C 1
ATOM 1825 O O . LEU B 1 83 ? -6.727 -17.609 -0.653 1 98.56 83 LEU B O 1
ATOM 1829 N N . THR B 1 84 ? -6.371 -16.328 1.164 1 98.69 84 THR B N 1
ATOM 1830 C CA . THR B 1 84 ? -7.742 -16.391 1.655 1 98.69 84 THR B CA 1
ATOM 1831 C C . THR B 1 84 ? -8.594 -15.312 1.01 1 98.69 84 THR B C 1
ATOM 1833 O O . THR B 1 84 ? -8.102 -14.516 0.211 1 98.69 84 THR B O 1
ATOM 1836 N N . ALA B 1 85 ? -9.922 -15.328 1.399 1 98.31 85 ALA B N 1
ATOM 1837 C CA . ALA B 1 85 ? -10.781 -14.234 0.957 1 98.31 85 ALA B CA 1
ATOM 1838 C C . ALA B 1 85 ? -10.258 -12.891 1.45 1 98.31 85 ALA B C 1
ATOM 1840 O O . ALA B 1 85 ? -10.273 -11.906 0.714 1 98.31 85 ALA B O 1
ATOM 1841 N N . LYS B 1 86 ? -9.773 -12.836 2.686 1 98.69 86 LYS B N 1
ATOM 1842 C CA . LYS B 1 86 ? -9.164 -11.633 3.256 1 98.69 86 LYS B CA 1
ATOM 1843 C C . LYS B 1 86 ? -7.922 -11.227 2.469 1 98.69 86 LYS B C 1
ATOM 1845 O O . LYS B 1 86 ? -7.734 -10.039 2.172 1 98.69 86 LYS B O 1
ATOM 1850 N N . GLY B 1 87 ? -7.109 -12.148 2.121 1 98.81 87 GLY B N 1
ATOM 1851 C CA . GLY B 1 87 ? -5.941 -11.891 1.298 1 98.81 87 GLY B CA 1
ATOM 1852 C C . GLY B 1 87 ? -6.289 -11.383 -0.089 1 98.81 87 GLY B C 1
ATOM 1853 O O . GLY B 1 87 ? -5.664 -10.445 -0.588 1 98.81 87 GLY B O 1
ATOM 1854 N N . GLU B 1 88 ? -7.305 -12.008 -0.706 1 98.56 88 GLU B N 1
ATOM 1855 C CA . GLU B 1 88 ? -7.738 -11.594 -2.037 1 98.56 88 GLU B CA 1
ATOM 1856 C C . GLU B 1 88 ? -8.258 -10.164 -2.035 1 98.56 88 GLU B C 1
ATOM 1858 O O . GLU B 1 88 ? -8.117 -9.445 -3.027 1 98.56 88 GLU B O 1
ATOM 1863 N N . SER B 1 89 ? -8.758 -9.805 -0.907 1 98.5 89 SER B N 1
ATOM 1864 C CA . SER B 1 89 ? -9.336 -8.477 -0.804 1 98.5 89 SER B CA 1
ATOM 1865 C C . SER B 1 89 ? -8.258 -7.398 -0.742 1 98.5 89 SER B C 1
ATOM 1867 O O . SER B 1 89 ? -8.555 -6.203 -0.746 1 98.5 89 SER B O 1
ATOM 1869 N N . LEU B 1 90 ? -6.949 -7.77 -0.813 1 98.88 90 LEU B N 1
ATOM 1870 C CA . LEU B 1 90 ? -5.844 -6.824 -0.917 1 98.88 90 LEU B CA 1
ATOM 1871 C C . LEU B 1 90 ? -5.609 -6.418 -2.369 1 98.88 90 LEU B C 1
ATOM 1873 O O . LEU B 1 90 ? -4.754 -5.574 -2.652 1 98.88 90 LEU B O 1
ATOM 1877 N N . PHE B 1 91 ? -6.418 -6.895 -3.217 1 98.88 91 PHE B N 1
ATOM 1878 C CA . PHE B 1 91 ? -6.242 -6.668 -4.648 1 98.88 91 PHE B CA 1
ATOM 1879 C C . PHE B 1 91 ? -6.227 -5.176 -4.961 1 98.88 91 PHE B C 1
ATOM 1881 O O . PHE B 1 91 ? -5.336 -4.695 -5.668 1 98.88 91 PHE B O 1
ATOM 1888 N N . PRO B 1 92 ? -7.098 -4.297 -4.418 1 98.81 92 PRO B N 1
ATOM 1889 C CA . PRO B 1 92 ? -7.016 -2.861 -4.695 1 98.81 92 PRO B CA 1
ATOM 1890 C C . PRO B 1 92 ? -5.691 -2.248 -4.242 1 98.81 92 PRO B C 1
ATOM 1892 O O . PRO B 1 92 ? -5.172 -1.339 -4.895 1 98.81 92 PRO B O 1
ATOM 1895 N N . VAL B 1 93 ? -5.145 -2.736 -3.131 1 98.88 93 VAL B N 1
ATOM 1896 C CA . VAL B 1 93 ? -3.861 -2.244 -2.643 1 98.88 93 VAL B CA 1
ATOM 1897 C C . VAL B 1 93 ? -2.762 -2.586 -3.645 1 98.88 93 VAL B C 1
ATOM 1899 O O . VAL B 1 93 ? -1.951 -1.729 -4.004 1 98.88 93 VAL B O 1
ATOM 1902 N N . MET B 1 94 ? -2.773 -3.805 -4.117 1 98.81 94 MET B N 1
ATOM 1903 C CA . MET B 1 94 ? -1.789 -4.266 -5.09 1 98.81 94 MET B CA 1
ATOM 1904 C C . MET B 1 94 ? -1.878 -3.451 -6.379 1 98.81 94 MET B C 1
ATOM 1906 O O . MET B 1 94 ? -0.856 -3.035 -6.926 1 98.81 94 MET B O 1
ATOM 1910 N N . VAL B 1 95 ? -3.092 -3.232 -6.828 1 98.81 95 VAL B N 1
ATOM 1911 C CA . VAL B 1 95 ? -3.314 -2.492 -8.07 1 98.81 95 VAL B CA 1
ATOM 1912 C C . VAL B 1 95 ? -2.852 -1.048 -7.895 1 98.81 95 VAL B C 1
ATOM 1914 O O . VAL B 1 95 ? -2.189 -0.492 -8.773 1 98.81 95 VAL B O 1
ATOM 1917 N N . ALA B 1 96 ? -3.148 -0.423 -6.777 1 98.81 96 ALA B N 1
ATOM 1918 C CA . ALA B 1 96 ? -2.748 0.958 -6.523 1 98.81 96 ALA B CA 1
ATOM 1919 C C . ALA B 1 96 ? -1.228 1.094 -6.512 1 98.81 96 ALA B C 1
ATOM 1921 O O . ALA B 1 96 ? -0.677 2.031 -7.094 1 98.81 96 ALA B O 1
ATOM 1922 N N . LEU B 1 97 ? -0.557 0.164 -5.867 1 98.81 97 LEU B N 1
ATOM 1923 C CA . LEU B 1 97 ? 0.902 0.173 -5.848 1 98.81 97 LEU B CA 1
ATOM 1924 C C . LEU B 1 97 ? 1.467 0.001 -7.254 1 98.81 97 LEU B C 1
ATOM 1926 O O . LEU B 1 97 ? 2.422 0.685 -7.633 1 98.81 97 LEU B O 1
ATOM 1930 N N . ARG B 1 98 ? 0.893 -0.894 -8.008 1 98.75 98 ARG B N 1
ATOM 1931 C CA . ARG B 1 98 ? 1.334 -1.113 -9.383 1 98.75 98 ARG B CA 1
ATOM 1932 C C . ARG B 1 98 ? 1.215 0.165 -10.203 1 98.75 98 ARG B C 1
ATOM 1934 O O . ARG B 1 98 ? 2.178 0.586 -10.852 1 98.75 98 ARG B O 1
ATOM 1941 N N . GLN B 1 99 ? 0.094 0.761 -10.117 1 98.69 99 GLN B N 1
ATOM 1942 C CA . GLN B 1 99 ? -0.197 1.905 -10.977 1 98.69 99 GLN B CA 1
ATOM 1943 C C . GLN B 1 99 ? 0.636 3.119 -10.57 1 98.69 99 GLN B C 1
ATOM 1945 O O . GLN B 1 99 ? 1.059 3.9 -11.43 1 98.69 99 GLN B O 1
ATOM 1950 N N . TRP B 1 100 ? 0.897 3.289 -9.344 1 98.75 100 TRP B N 1
ATOM 1951 C CA . TRP B 1 100 ? 1.766 4.379 -8.914 1 98.75 100 TRP B CA 1
ATOM 1952 C C . TRP B 1 100 ? 3.18 4.195 -9.445 1 98.75 100 TRP B C 1
ATOM 1954 O O . TRP B 1 100 ? 3.787 5.137 -9.961 1 98.75 100 TRP B O 1
ATOM 1964 N N . GLY B 1 101 ? 3.686 2.939 -9.312 1 98.5 101 GLY B N 1
ATOM 1965 C CA . GLY B 1 101 ? 4.988 2.646 -9.891 1 98.5 101 GLY B CA 1
ATOM 1966 C C . GLY B 1 101 ? 5.051 2.908 -11.391 1 98.5 101 GLY B C 1
ATOM 1967 O O . GLY B 1 101 ? 6.023 3.477 -11.883 1 98.5 101 GLY B O 1
ATOM 1968 N N . GLU B 1 102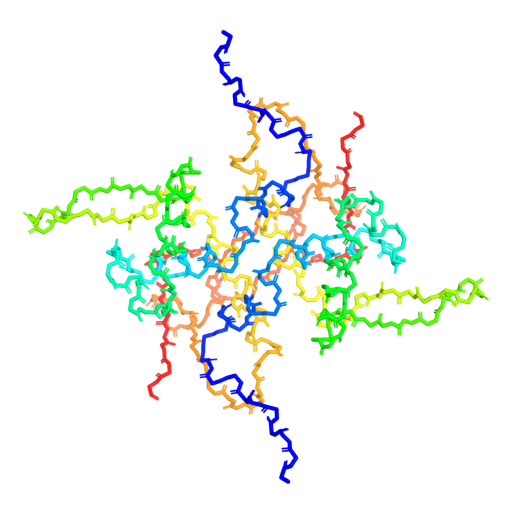 ? 4.027 2.5 -12.102 1 98.06 102 GLU B N 1
ATOM 1969 C CA . GLU B 1 102 ? 3.955 2.715 -13.539 1 98.06 102 GLU B CA 1
ATOM 1970 C C . GLU B 1 102 ? 4.035 4.199 -13.883 1 98.06 102 GLU B C 1
ATOM 1972 O O . GLU B 1 102 ? 4.688 4.582 -14.859 1 98.06 102 GLU B O 1
ATOM 1977 N N . GLN B 1 103 ? 3.459 5.012 -13.102 1 97.56 103 GLN 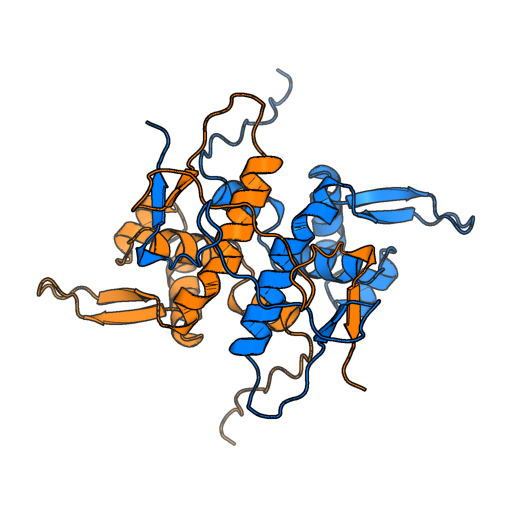B N 1
ATOM 1978 C CA . GLN B 1 103 ? 3.34 6.438 -13.398 1 97.56 103 GLN B CA 1
ATOM 1979 C C . GLN B 1 103 ? 4.625 7.18 -13.047 1 97.56 103 GLN B C 1
ATOM 1981 O O . GLN B 1 103 ? 4.977 8.164 -13.703 1 97.56 103 GLN B O 1
ATOM 1986 N N . HIS B 1 104 ? 5.418 6.629 -12.062 1 98.12 104 HIS B N 1
ATOM 1987 C CA . HIS B 1 104 ? 6.402 7.551 -11.508 1 98.12 104 HIS B CA 1
ATOM 1988 C C . HIS B 1 104 ? 7.785 6.91 -11.453 1 98.12 104 HIS B C 1
ATOM 1990 O O . HIS B 1 104 ? 8.773 7.59 -11.18 1 98.12 104 HIS B O 1
ATOM 1996 N N . LEU B 1 105 ? 7.859 5.625 -11.805 1 98.12 105 LEU B N 1
ATOM 1997 C CA . LEU B 1 105 ? 9.133 4.988 -11.477 1 98.12 105 LEU B CA 1
ATOM 1998 C C . LEU B 1 105 ? 9.758 4.363 -12.719 1 98.12 105 LEU B C 1
ATOM 2000 O O . LEU B 1 105 ? 10.695 3.57 -12.609 1 98.12 105 LEU B O 1
ATOM 2004 N N . PHE B 1 106 ? 9.242 4.664 -13.805 1 97.75 106 PHE B N 1
ATOM 2005 C CA . PHE B 1 106 ? 9.805 4.219 -15.07 1 97.75 106 PHE B CA 1
ATOM 2006 C C . PHE B 1 106 ? 10.023 5.402 -16 1 97.75 106 PHE B C 1
ATOM 2008 O O . PHE B 1 106 ? 9.211 6.328 -16.062 1 97.75 106 PHE B O 1
ATOM 2015 N N . GLU B 1 107 ? 11.102 5.34 -16.734 1 96.06 107 GLU B N 1
ATOM 2016 C CA . GLU B 1 107 ? 11.359 6.363 -17.75 1 96.06 107 GLU B CA 1
ATOM 2017 C C . GLU B 1 107 ? 10.438 6.199 -18.953 1 96.06 107 GLU B C 1
ATOM 2019 O O . GLU B 1 107 ? 9.844 5.137 -19.141 1 96.06 107 GLU B O 1
ATOM 2024 N N . GLU B 1 108 ? 10.367 7.32 -19.656 1 94.44 108 GLU B N 1
ATOM 2025 C CA . GLU B 1 108 ? 9.594 7.238 -20.891 1 94.44 108 GLU B CA 1
ATOM 2026 C C . GLU B 1 108 ? 10.125 6.137 -21.812 1 94.44 108 GLU B C 1
ATOM 2028 O O . GLU B 1 108 ? 11.328 6.074 -22.078 1 94.44 108 GLU B O 1
ATOM 2033 N N . GLY B 1 109 ? 9.258 5.199 -22.156 1 93.81 109 GLY B N 1
ATOM 2034 C CA . GLY B 1 109 ? 9.648 4.141 -23.078 1 93.81 109 GLY B CA 1
ATOM 2035 C C . GLY B 1 109 ? 10.227 2.924 -22.375 1 93.81 109 GLY B C 1
ATOM 2036 O O . GLY B 1 109 ? 10.43 1.882 -23 1 93.81 109 GLY B O 1
ATOM 2037 N N . GLU B 1 110 ? 10.516 3.035 -21.078 1 96.5 110 GLU B N 1
ATOM 2038 C CA . GLU B 1 110 ? 11.023 1.885 -20.344 1 96.5 110 GLU B CA 1
ATOM 2039 C C . GLU B 1 110 ? 9.953 0.815 -20.156 1 96.5 110 GLU B C 1
ATOM 2041 O O . GLU B 1 110 ? 8.859 1.099 -19.656 1 96.5 110 GLU B O 1
ATOM 2046 N N . ARG B 1 111 ? 10.297 -0.336 -20.609 1 96.19 111 ARG B N 1
ATOM 2047 C CA . ARG B 1 111 ? 9.32 -1.419 -20.547 1 96.19 111 ARG B CA 1
ATOM 2048 C C . ARG B 1 111 ? 9.125 -1.896 -19.109 1 96.19 111 ARG B C 1
ATOM 2050 O O . ARG B 1 111 ? 10.055 -1.855 -18.297 1 96.19 111 ARG B O 1
ATOM 2057 N N . HIS B 1 112 ? 7.902 -2.289 -18.812 1 98.06 112 HIS B N 1
ATOM 2058 C CA . HIS B 1 112 ? 7.527 -2.861 -17.516 1 98.06 112 HIS B CA 1
ATOM 2059 C C . HIS B 1 112 ? 6.348 -3.82 -17.656 1 98.06 112 HIS B C 1
ATOM 2061 O O . HIS B 1 112 ? 5.695 -3.857 -18.703 1 98.06 112 HIS B O 1
ATOM 2067 N N . SER B 1 113 ? 6.176 -4.648 -16.625 1 97.88 113 SER B N 1
ATOM 2068 C CA . SER B 1 113 ? 5.008 -5.523 -16.625 1 97.88 113 SER B CA 1
ATOM 2069 C C . SER B 1 113 ? 3.715 -4.719 -16.516 1 97.88 113 SER B C 1
ATOM 2071 O O . SER B 1 113 ? 3.711 -3.613 -15.969 1 97.88 113 SER B O 1
ATOM 2073 N N . VAL B 1 114 ? 2.627 -5.312 -17.062 1 97.56 114 VAL B N 1
ATOM 2074 C CA . VAL B 1 114 ? 1.335 -4.633 -17.078 1 97.56 114 VAL B CA 1
ATOM 2075 C C . VAL B 1 114 ? 0.242 -5.594 -16.609 1 97.56 114 VAL B C 1
ATOM 2077 O O . VAL B 1 114 ? 0.255 -6.777 -16.953 1 97.56 114 VAL B O 1
ATOM 2080 N N . LEU B 1 115 ? -0.67 -5.102 -15.797 1 98.44 115 LEU B N 1
ATOM 2081 C CA . LEU B 1 115 ? -1.843 -5.871 -15.391 1 98.44 115 LEU B CA 1
ATOM 2082 C C . LEU B 1 115 ? -2.984 -5.684 -16.375 1 98.44 115 LEU B C 1
ATOM 2084 O O . LEU B 1 115 ? -3.473 -4.566 -16.578 1 98.44 115 LEU B O 1
ATOM 2088 N N . ILE B 1 116 ? -3.418 -6.77 -16.953 1 98.5 116 ILE B N 1
ATOM 2089 C CA . ILE B 1 116 ? -4.438 -6.66 -18 1 98.5 116 ILE B CA 1
ATOM 2090 C C . ILE B 1 116 ? -5.688 -7.434 -17.578 1 98.5 116 ILE B C 1
ATOM 2092 O O . ILE B 1 116 ? -5.613 -8.344 -16.75 1 98.5 116 ILE B O 1
ATOM 2096 N N . ASP B 1 117 ? -6.852 -6.984 -18.078 1 98.12 117 ASP B N 1
ATOM 2097 C CA . ASP B 1 117 ? -8.078 -7.781 -18.094 1 98.12 117 ASP B CA 1
ATOM 2098 C C . ASP B 1 117 ? -7.961 -8.961 -19.047 1 98.12 117 ASP B C 1
ATOM 2100 O O . ASP B 1 117 ? -7.785 -8.773 -20.25 1 98.12 117 ASP B O 1
ATOM 2104 N N . LYS B 1 118 ? -8.109 -10.164 -18.5 1 97.38 118 LYS B N 1
ATOM 2105 C CA . LYS B 1 118 ? -7.906 -11.359 -19.312 1 97.38 118 LYS B CA 1
ATOM 2106 C C . LYS B 1 118 ? -8.914 -11.422 -20.453 1 97.38 118 LYS B C 1
ATOM 2108 O O . LYS B 1 118 ? -8.625 -11.992 -21.516 1 97.38 118 LYS B O 1
ATOM 2113 N N . HIS B 1 119 ? -10.078 -10.922 -20.234 1 96.31 119 HIS B N 1
ATOM 2114 C CA . HIS B 1 119 ? -11.141 -11.008 -21.234 1 96.31 119 HIS B CA 1
ATOM 2115 C C . HIS B 1 119 ? -10.867 -10.07 -22.406 1 96.31 119 HIS B C 1
ATOM 2117 O O . HIS B 1 119 ? -11.125 -10.422 -23.562 1 96.31 119 HIS B O 1
ATOM 2123 N N . THR B 1 120 ? -10.289 -8.914 -22.219 1 96 120 THR B N 1
ATOM 2124 C CA . THR B 1 120 ? -10.148 -7.898 -23.266 1 96 120 THR B CA 1
ATOM 2125 C C . THR B 1 120 ? -8.688 -7.777 -23.703 1 96 120 THR B C 1
ATOM 2127 O O . THR B 1 120 ? -8.398 -7.23 -24.766 1 96 120 THR B O 1
ATOM 2130 N N . GLY B 1 121 ? -7.766 -8.203 -22.859 1 96.56 121 GLY B N 1
ATOM 2131 C CA . GLY B 1 121 ? -6.348 -8.062 -23.141 1 96.56 121 GLY B CA 1
ATOM 2132 C C . GLY B 1 121 ? -5.84 -6.645 -22.938 1 96.56 121 GLY B C 1
ATOM 2133 O O . GLY B 1 121 ? -4.684 -6.344 -23.25 1 96.56 121 GLY B O 1
ATOM 2134 N N . LYS B 1 122 ? -6.645 -5.812 -22.422 1 97.44 122 LYS B N 1
ATOM 2135 C CA . LYS B 1 122 ? -6.281 -4.418 -22.203 1 97.44 122 LYS B CA 1
ATOM 2136 C C . LYS B 1 122 ? -5.957 -4.16 -20.734 1 97.44 122 LYS B C 1
ATOM 2138 O O . LYS B 1 122 ? -6.48 -4.836 -19.844 1 97.44 122 LYS B O 1
ATOM 2143 N N . PRO B 1 123 ? -5.074 -3.162 -20.5 1 97.69 123 PRO B N 1
ATOM 2144 C CA . PRO B 1 123 ? -4.801 -2.803 -19.109 1 97.69 123 PRO B CA 1
ATOM 2145 C C . PRO B 1 123 ? -6.059 -2.377 -18.344 1 97.69 123 PRO B C 1
ATOM 2147 O O . PRO B 1 123 ? -6.977 -1.805 -18.938 1 97.69 123 PRO B O 1
ATOM 2150 N N . ILE B 1 124 ? -6.113 -2.693 -17.047 1 97.69 124 ILE B N 1
ATOM 2151 C CA . ILE B 1 124 ? -7.254 -2.232 -16.266 1 97.69 124 ILE B CA 1
ATOM 2152 C C . ILE B 1 124 ? -7.184 -0.716 -16.094 1 97.69 124 ILE B C 1
ATOM 2154 O O . ILE B 1 124 ? -6.121 -0.116 -16.25 1 97.69 124 ILE B O 1
ATOM 2158 N N . ARG B 1 125 ? -8.273 -0.077 -15.781 1 97.12 125 ARG B N 1
ATOM 2159 C CA . ARG B 1 125 ? -8.336 1.369 -15.594 1 97.12 125 ARG B CA 1
ATOM 2160 C C . ARG B 1 125 ? -7.539 1.799 -14.367 1 97.12 125 ARG B C 1
ATOM 2162 O O . ARG B 1 125 ? -7.453 1.059 -13.391 1 97.12 125 ARG B O 1
ATOM 2169 N N . PHE B 1 126 ? -7.012 3.023 -14.445 1 97 126 PHE B N 1
ATOM 2170 C CA . PHE B 1 126 ? -6.375 3.602 -13.273 1 97 126 PHE B CA 1
ATOM 2171 C C . PHE B 1 126 ? -7.387 3.785 -12.141 1 97 126 PHE B C 1
ATOM 2173 O O . PHE B 1 126 ? -8.477 4.312 -12.359 1 97 126 PHE B O 1
ATOM 2180 N N . MET B 1 127 ? -7.012 3.363 -10.977 1 97.19 127 MET B N 1
ATOM 2181 C CA . MET B 1 127 ? -7.902 3.525 -9.828 1 97.19 127 MET B CA 1
ATOM 2182 C C . MET B 1 127 ? -7.887 4.965 -9.328 1 97.19 127 MET B C 1
ATOM 2184 O O . MET B 1 127 ? -6.82 5.578 -9.219 1 97.19 127 MET B O 1
ATOM 2188 N N . GLU B 1 128 ? -9.039 5.438 -9.062 1 96.31 128 GLU B N 1
ATOM 2189 C CA . GLU B 1 128 ? -9.219 6.781 -8.516 1 96.31 128 GLU B CA 1
ATOM 2190 C C . GLU B 1 128 ? -10.312 6.801 -7.449 1 96.31 128 GLU B C 1
ATOM 2192 O O . GLU B 1 128 ? -11.43 6.344 -7.691 1 96.31 128 GLU B O 1
ATOM 2197 N N . PRO B 1 129 ? -9.977 7.359 -6.281 1 98.19 129 PRO B N 1
ATOM 2198 C CA . PRO B 1 129 ? -11.055 7.5 -5.297 1 98.19 129 PRO B CA 1
ATOM 2199 C C . PRO B 1 129 ? -12.203 8.375 -5.797 1 98.19 129 PRO B C 1
ATOM 2201 O O . PRO B 1 129 ? -11.969 9.375 -6.477 1 98.19 129 PRO B O 1
ATOM 2204 N N . THR B 1 130 ? -13.391 7.973 -5.5 1 97.5 130 THR B N 1
ATOM 2205 C CA . THR B 1 130 ? -14.562 8.711 -5.949 1 97.5 130 THR B CA 1
ATOM 2206 C C . THR B 1 130 ? -15.547 8.914 -4.797 1 97.5 130 THR B C 1
ATOM 2208 O O . THR B 1 130 ? -15.555 8.141 -3.838 1 97.5 130 THR B O 1
ATOM 2211 N N . SER B 1 131 ? -16.281 10.039 -4.934 1 96.94 131 SER B N 1
ATOM 2212 C CA . SER B 1 131 ? -17.406 10.25 -4.035 1 96.94 131 SER B CA 1
ATOM 2213 C C . SER B 1 131 ? -18.531 9.266 -4.32 1 96.94 131 SER B C 1
ATOM 2215 O O . SER B 1 131 ? -18.422 8.43 -5.223 1 96.94 131 SER B O 1
ATOM 2217 N N . GLN B 1 132 ? -19.625 9.281 -3.551 1 95.38 132 GLN B N 1
ATOM 2218 C CA . GLN B 1 132 ? -20.734 8.344 -3.668 1 95.38 132 GLN B CA 1
ATOM 2219 C C . GLN B 1 132 ? -21.391 8.438 -5.043 1 95.38 132 GLN B C 1
ATOM 2221 O O . GLN B 1 132 ? -21.906 7.445 -5.562 1 95.38 132 GLN B O 1
ATOM 2226 N N . ASP B 1 133 ? -21.312 9.609 -5.641 1 93.62 133 ASP B N 1
ATOM 2227 C CA . ASP B 1 133 ? -21.953 9.797 -6.93 1 93.62 133 ASP B CA 1
ATOM 2228 C C . ASP B 1 133 ? -21.031 9.398 -8.078 1 93.62 133 ASP B C 1
ATOM 2230 O O . ASP B 1 133 ? -21.391 9.539 -9.25 1 93.62 133 ASP B O 1
ATOM 2234 N N . GLY B 1 134 ? -19.875 8.992 -7.781 1 92.75 134 GLY B N 1
ATOM 2235 C CA . GLY B 1 134 ? -18.953 8.492 -8.797 1 92.75 134 GLY B CA 1
ATOM 2236 C C . GLY B 1 134 ? -17.969 9.531 -9.273 1 92.75 134 GLY B C 1
ATOM 2237 O O . GLY B 1 134 ? -17.094 9.242 -10.102 1 92.75 134 GLY B O 1
ATOM 2238 N N . THR B 1 135 ? -18.062 10.695 -8.719 1 95.12 135 THR B N 1
ATOM 2239 C CA . THR B 1 135 ? -17.141 11.758 -9.117 1 95.12 135 THR B CA 1
ATOM 2240 C C . THR B 1 135 ? -15.789 11.594 -8.422 1 95.12 135 THR B C 1
ATOM 2242 O O . THR B 1 135 ? -15.734 11.328 -7.219 1 95.12 135 THR B O 1
ATOM 2245 N N . ALA B 1 136 ? -14.75 11.75 -9.266 1 95.94 136 ALA B N 1
ATOM 2246 C CA . ALA B 1 136 ? -13.406 11.656 -8.703 1 95.94 136 ALA B CA 1
ATOM 2247 C C . ALA B 1 136 ? -13.219 12.656 -7.57 1 95.94 136 ALA B C 1
ATOM 2249 O O . ALA B 1 136 ? -13.703 13.789 -7.645 1 95.94 136 ALA B O 1
ATOM 2250 N N . VAL B 1 137 ? -12.531 12.25 -6.496 1 97.25 137 VAL B N 1
ATOM 2251 C CA . VAL B 1 137 ? -12.266 13.133 -5.367 1 97.25 137 VAL B CA 1
ATOM 2252 C C . VAL B 1 137 ? -10.758 13.266 -5.152 1 97.25 137 VAL B C 1
ATOM 2254 O O . VAL B 1 137 ? -10.047 12.266 -5.094 1 97.25 137 VAL B O 1
ATOM 2257 N N . LEU B 1 138 ? -10.312 14.477 -5.086 1 97 138 LEU B N 1
ATOM 2258 C CA . LEU B 1 138 ? -8.914 14.773 -4.789 1 97 138 LEU B CA 1
ATOM 2259 C C . LEU B 1 138 ? -8.648 14.703 -3.289 1 97 138 LEU B C 1
ATOM 2261 O O . LEU B 1 138 ? -9.578 14.836 -2.484 1 97 138 LEU B O 1
ATOM 2265 N N . PRO B 1 139 ? -7.371 14.461 -2.916 1 97.69 139 PRO B N 1
ATOM 2266 C CA . PRO B 1 139 ? -7.051 14.43 -1.487 1 97.69 139 PRO B CA 1
ATOM 2267 C C . PRO B 1 139 ? -7.535 15.68 -0.748 1 97.69 139 PRO B C 1
ATOM 2269 O O . PRO B 1 139 ? -8.094 15.57 0.347 1 97.69 139 PRO B O 1
ATOM 2272 N N . ALA B 1 140 ? -7.371 16.828 -1.33 1 97.12 140 ALA B N 1
ATOM 2273 C CA . ALA B 1 140 ? -7.73 18.094 -0.69 1 97.12 140 ALA B CA 1
ATOM 2274 C C . ALA B 1 140 ? -9.234 18.172 -0.454 1 97.12 140 ALA B C 1
ATOM 2276 O O . ALA B 1 140 ? -9.703 19.016 0.329 1 97.12 140 ALA B O 1
ATOM 2277 N N . GLU B 1 141 ? -9.992 17.359 -1.152 1 97.88 141 GLU B N 1
ATOM 2278 C CA . GLU B 1 141 ? -11.445 17.375 -1.049 1 97.88 141 GLU B CA 1
ATOM 2279 C C . GLU B 1 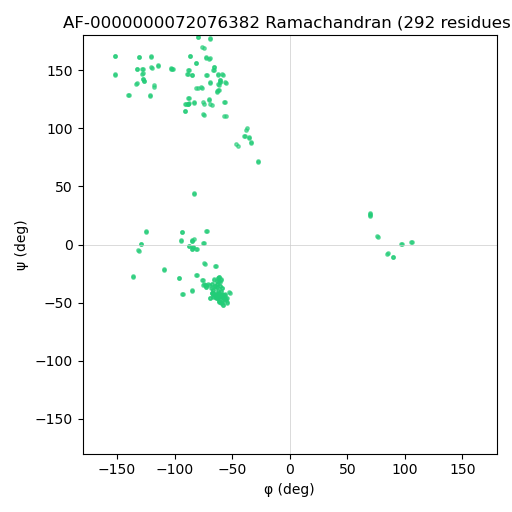141 ? -11.93 16.344 -0.029 1 97.88 141 GLU B C 1
ATOM 2281 O O . GLU B 1 141 ? -13.133 16.141 0.137 1 97.88 141 GLU B O 1
ATOM 2286 N N . THR B 1 142 ? -11.039 15.695 0.615 1 98.38 142 THR B N 1
ATOM 2287 C CA . THR B 1 142 ? -11.375 14.688 1.618 1 98.38 142 THR B CA 1
ATOM 2288 C C . THR B 1 142 ? -10.797 15.07 2.979 1 98.38 142 THR B C 1
ATOM 2290 O O . THR B 1 142 ? -9.922 15.938 3.066 1 98.38 142 THR B O 1
ATOM 2293 N N . GLU B 1 143 ? -11.312 14.477 4.004 1 97.81 143 GLU B N 1
ATOM 2294 C CA . GLU B 1 143 ? -10.758 14.633 5.344 1 97.81 143 GLU B CA 1
ATOM 2295 C C . GLU B 1 143 ? -11.039 13.406 6.203 1 97.81 143 GLU B C 1
ATOM 2297 O O . GLU B 1 143 ? -12.047 12.727 6.012 1 97.81 143 GLU B O 1
ATOM 2302 N N . VAL B 1 144 ? -10.094 13.117 7.074 1 98 144 VAL B N 1
ATOM 2303 C CA . VAL B 1 144 ? -10.258 12.008 8.016 1 98 144 VAL B CA 1
ATOM 2304 C C . VAL B 1 144 ? -11.062 12.469 9.227 1 98 144 VAL B C 1
ATOM 2306 O O . VAL B 1 144 ? -10.688 13.422 9.906 1 98 144 VAL B O 1
ATOM 2309 N N . GLN B 1 145 ? -12.172 11.805 9.469 1 97.12 145 GLN B N 1
ATOM 2310 C CA . GLN B 1 145 ? -12.922 11.984 10.703 1 97.12 145 GLN B CA 1
ATOM 2311 C C . GLN B 1 145 ? -12.461 10.992 11.773 1 97.12 145 GLN B C 1
ATOM 2313 O O . GLN B 1 145 ? -12.688 9.789 11.648 1 97.12 145 GLN B O 1
ATOM 2318 N N . LYS B 1 146 ? -11.906 11.5 12.797 1 95.5 146 LYS B N 1
ATOM 2319 C CA . LYS B 1 146 ? -11.344 10.664 13.852 1 95.5 146 LYS B CA 1
ATOM 2320 C C . LYS B 1 146 ? -12.406 10.281 14.875 1 95.5 146 LYS B C 1
ATOM 2322 O O . LYS B 1 146 ? -13.484 10.883 14.922 1 95.5 146 LYS B O 1
ATOM 2327 N N . VAL B 1 147 ? -12.023 9.234 15.625 1 91.69 147 VAL B N 1
ATOM 2328 C CA . VAL B 1 147 ? -12.914 8.789 16.688 1 91.69 147 VAL B CA 1
ATOM 2329 C C . VAL B 1 147 ? -12.836 9.766 17.859 1 91.69 147 VAL B C 1
ATOM 2331 O O . VAL B 1 147 ? -11.75 10.203 18.25 1 91.69 147 VAL B O 1
ATOM 2334 N N . THR B 1 148 ? -13.953 10.398 18.312 1 74.81 148 THR B N 1
ATOM 2335 C CA . THR B 1 148 ? -14.031 11.25 19.484 1 74.81 148 T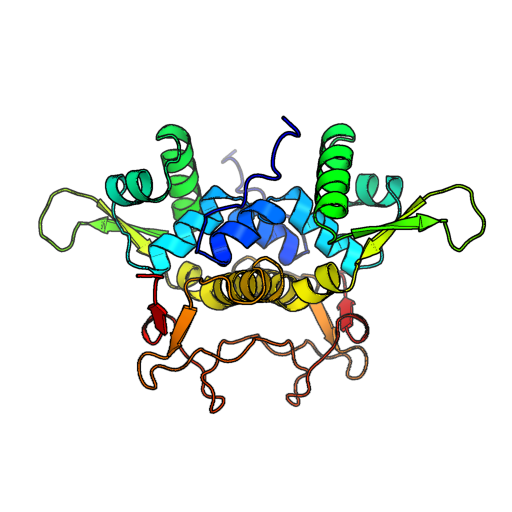HR B CA 1
ATOM 2336 C C . THR B 1 148 ? -14.172 10.414 20.75 1 74.81 148 THR B C 1
ATOM 2338 O O . THR B 1 148 ? -14.805 9.359 20.734 1 74.81 148 THR B O 1
#